Protein 1LLN (pdb70)

GO terms:
  GO:0005515 protein binding (F, IPI)
  GO:0030598 rRNA N-glycosylase activity (F, EXP)

CATH classification: 3.40.420.10 (+1 more: 4.10.470.10)

Secondary structure (DSSP, 8-state):
-EE--STT--HHHHHHHHHHHHHH----EETTEEB---SSS---EEEE--TT---EEEE-TTT--EEEEEEEETTEEEEEB----TTHHHHHTTT--PPP-TTTB-S---HHHHHHHH--GGGS-B--HHHHHH--TT--TT-IIIIIHHHHHHHHHHHIIIIIHHH--------TT-TT-BPPP--HHHHTTHHHH--TTT----SS-EEEPPTT--TTSS---EEEHHHIIIII-SSBPS---S--

Structure (mmCIF, N/CA/C/O backbone):
data_1LLN
#
_entry.id   1LLN
#
_cell.length_a   80.47
_cell.length_b   80.47
_cell.length_c   76.21
_cell.angle_alpha   90.00
_cell.angle_beta   90.00
_cell.angle_gamma   120.00
#
_symmetry.space_group_name_H-M   'P 31 2 1'
#
loop_
_entity.id
_entity.type
_entity.pdbx_description
1 polymer 'Antiviral Protein 3'
2 water water
#
loop_
_atom_site.group_PDB
_atom_site.id
_atom_site.type_symbol
_atom_site.label_atom_id
_atom_site.label_alt_id
_atom_site.label_comp_id
_atom_site.label_asym_id
_atom_site.label_entity_id
_atom_site.label_seq_id
_atom_site.pdbx_PDB_ins_code
_atom_site.Cartn_x
_atom_site.Cartn_y
_atom_site.Cartn_z
_atom_site.occupancy
_atom_site.B_iso_or_equiv
_atom_site.auth_seq_id
_atom_site.auth_comp_id
_atom_site.auth_asym_id
_atom_site.auth_atom_id
_atom_site.pdbx_PDB_model_num
ATOM 1 N N . ASN A 1 1 ? -21.561 28.171 12.426 1.00 19.43 1 ASN A N 1
ATOM 2 C CA . ASN A 1 1 ? -20.786 27.587 13.516 1.00 17.34 1 ASN A CA 1
ATOM 3 C C . ASN A 1 1 ? -19.364 28.140 13.509 1.00 14.72 1 ASN A C 1
ATOM 4 O O . ASN A 1 1 ? -18.805 28.404 12.450 1.00 13.83 1 ASN A O 1
ATOM 9 N N . ILE A 1 2 ? -18.769 28.277 14.687 1.00 13.02 2 ILE A N 1
ATOM 10 C CA . ILE A 1 2 ? -17.454 28.896 14.795 1.00 14.77 2 ILE A CA 1
ATOM 11 C C . ILE A 1 2 ? -16.297 28.030 15.296 1.00 14.18 2 ILE A C 1
ATOM 12 O O . ILE A 1 2 ? -16.488 27.087 16.063 1.00 14.20 2 ILE A O 1
ATOM 21 N N . VAL A 1 3 ? -15.087 28.377 14.866 1.00 12.63 3 VAL A N 1
ATOM 22 C CA . VAL A 1 3 ? -13.900 27.641 15.263 1.00 12.32 3 VAL A CA 1
ATOM 23 C C . VAL A 1 3 ? -12.820 28.522 15.879 1.00 12.09 3 VAL A C 1
ATOM 24 O O . VAL A 1 3 ? -12.579 29.646 15.430 1.00 13.81 3 VAL A O 1
ATOM 28 N N . PHE A 1 4 ? -12.194 28.003 16.929 1.00 10.08 4 PHE A N 1
ATOM 29 C CA . PHE A 1 4 ? -11.120 28.695 17.623 1.00 11.51 4 PHE A CA 1
ATOM 30 C C . PHE A 1 4 ? -9.916 27.763 17.715 1.00 10.42 4 PHE A C 1
ATOM 31 O O . PHE A 1 4 ? -9.988 26.693 18.332 1.00 10.01 4 PHE A O 1
ATOM 39 N N . ASP A 1 5 ? -8.831 28.150 17.050 1.00 8.58 5 ASP A N 1
ATOM 40 C CA . ASP A 1 5 ? -7.593 27.382 17.082 1.00 8.97 5 ASP A CA 1
ATOM 41 C C . ASP A 1 5 ? -6.890 27.791 18.376 1.00 9.48 5 ASP A C 1
ATOM 42 O O . ASP A 1 5 ? -6.277 28.858 18.459 1.00 9.42 5 ASP A O 1
ATOM 47 N N . VAL A 1 6 ? -7.000 26.937 19.387 1.00 9.68 6 VAL A N 1
ATOM 48 C CA . VAL A 1 6 ? -6.405 27.201 20.694 1.00 10.94 6 VAL A CA 1
ATOM 49 C C . VAL A 1 6 ? -4.887 27.145 20.676 1.00 12.48 6 VAL A C 1
ATOM 50 O O . VAL A 1 6 ? -4.224 28.057 21.162 1.00 13.32 6 VAL A O 1
ATOM 54 N N . GLU A 1 7 ? -4.345 26.080 20.098 1.00 12.43 7 GLU A N 1
ATOM 55 C CA . GLU A 1 7 ? -2.906 25.894 20.038 1.00 13.32 7 GLU A CA 1
ATOM 56 C C . GLU A 1 7 ? -2.146 27.085 19.459 1.00 13.22 7 GLU A C 1
ATOM 57 O O . GLU A 1 7 ? -1.141 27.512 20.028 1.00 13.35 7 GLU A O 1
ATOM 63 N N . ASN A 1 8 ? -2.639 27.632 18.351 1.00 10.43 8 ASN A N 1
ATOM 64 C CA . ASN A 1 8 ? -1.985 28.765 17.689 1.00 11.37 8 ASN A CA 1
ATOM 65 C C . ASN A 1 8 ? -2.567 30.135 18.037 1.00 10.36 8 ASN A C 1
ATOM 66 O O . ASN A 1 8 ? -2.203 31.147 17.432 1.00 10.54 8 ASN A O 1
ATOM 71 N N . ALA A 1 9 ? -3.432 30.176 19.041 1.00 10.16 9 ALA A N 1
ATOM 72 C CA . ALA A 1 9 ? -4.089 31.417 19.427 1.00 10.15 9 ALA A CA 1
ATOM 73 C C . ALA A 1 9 ? -3.196 32.526 19.960 1.00 11.75 9 ALA A C 1
ATOM 74 O O . ALA A 1 9 ? -2.120 32.276 20.519 1.00 11.80 9 ALA A O 1
ATOM 76 N N . THR A 1 10 ? -3.674 33.754 19.764 1.00 11.90 10 THR A N 1
ATOM 77 C CA . THR A 1 10 ? -3.030 34.970 20.250 1.00 10.97 10 THR A CA 1
ATOM 78 C C . THR A 1 10 ? -4.160 35.757 20.914 1.00 10.61 10 THR A C 1
ATOM 79 O O . THR A 1 10 ? -5.332 35.408 20.767 1.00 10.08 10 THR A O 1
ATOM 83 N N . PRO A 1 11 ? -3.826 36.809 21.679 1.00 12.73 11 PRO A N 1
ATOM 84 C CA . PRO A 1 11 ? -4.920 37.564 22.307 1.00 12.20 11 PRO A CA 1
ATOM 85 C C . PRO A 1 11 ? -5.846 38.156 21.237 1.00 12.29 11 PRO A C 1
ATOM 86 O O . PRO A 1 11 ? -7.056 38.269 21.427 1.00 11.94 11 PRO A O 1
ATOM 90 N N . GLU A 1 12 ? -5.269 38.477 20.086 1.00 10.77 12 GLU A N 1
ATOM 91 C CA . GLU A 1 12 ? -6.029 39.037 18.984 1.00 12.40 12 GLU A CA 1
ATOM 92 C C . GLU A 1 12 ? -7.001 38.017 18.388 1.00 10.75 12 GLU A C 1
ATOM 93 O O . GLU A 1 12 ? -8.185 38.327 18.204 1.00 11.48 12 GLU A O 1
ATOM 99 N N . THR A 1 13 ? -6.533 36.795 18.121 1.00 8.56 13 THR A N 1
ATOM 100 C CA . THR A 1 13 ? -7.424 35.778 17.548 1.00 10.00 13 THR A CA 1
ATOM 101 C C . THR A 1 13 ? -8.501 35.363 18.559 1.00 9.88 13 THR A C 1
ATOM 102 O O . THR A 1 13 ? -9.613 35.009 18.179 1.00 10.72 13 THR A O 1
ATOM 109 N N . TYR A 1 14 ? -8.172 35.437 19.843 1.00 10.33 14 TYR A N 1
ATOM 110 C CA . TYR A 1 14 ? -9.130 35.106 20.892 1.00 9.58 14 TYR A CA 1
ATOM 111 C C . TYR A 1 14 ? -10.254 36.145 20.888 1.00 9.85 14 TYR A C 1
ATOM 112 O O . TYR A 1 14 ? -11.432 35.789 20.919 1.00 10.41 14 TYR A O 1
ATOM 121 N N . SER A 1 15 ? -9.895 37.429 20.839 1.00 9.45 15 SER A N 1
ATOM 122 C CA . SER A 1 15 ? -10.899 38.494 20.802 1.00 9.50 15 SER A CA 1
ATOM 123 C C . SER A 1 15 ? -11.751 38.384 19.539 1.00 9.81 15 SER A C 1
ATOM 124 O O . SER A 1 15 ? -12.956 38.624 19.574 1.00 8.98 15 SER A O 1
ATOM 127 N N . ASN A 1 16 ? -11.115 38.028 18.426 1.00 8.85 16 ASN A N 1
ATOM 128 C CA . ASN A 1 16 ? -11.820 37.876 17.161 1.00 11.16 16 ASN A CA 1
ATOM 129 C C . ASN A 1 16 ? -12.823 36.721 17.278 1.00 11.72 16 ASN A C 1
ATOM 130 O O . ASN A 1 16 ? -13.950 36.808 16.785 1.00 11.78 16 ASN A O 1
ATOM 135 N N . PHE A 1 17 ? -12.405 35.649 17.947 1.00 10.06 17 PHE A N 1
ATOM 136 C CA . PHE A 1 17 ? -13.258 34.483 18.169 1.00 11.02 17 PHE A CA 1
ATOM 137 C C . PHE A 1 17 ? -14.494 34.868 18.996 1.00 9.62 17 PHE A C 1
ATOM 138 O O . PHE A 1 17 ? -15.617 34.492 18.660 1.00 10.03 17 PHE A O 1
ATOM 146 N N . LEU A 1 18 ? -14.281 35.618 20.072 1.00 8.94 18 LEU A N 1
ATOM 147 C CA . LEU A 1 18 ? -15.386 36.042 20.922 1.00 8.92 18 LEU A CA 1
ATOM 148 C C . LEU A 1 18 ? -16.374 36.932 20.169 1.00 10.31 18 LEU A C 1
ATOM 149 O O . LEU A 1 18 ? -17.587 36.783 20.322 1.00 9.69 18 LEU A O 1
ATOM 154 N N . THR A 1 19 ? -15.860 37.833 19.332 1.00 11.13 19 THR A N 1
ATOM 155 C CA . THR A 1 19 ? -16.717 38.718 18.545 1.00 10.96 19 THR A CA 1
ATOM 156 C C . THR A 1 19 ? -17.615 37.891 17.628 1.00 10.32 19 THR A C 1
ATOM 157 O O . THR A 1 19 ? -18.817 38.134 17.531 1.00 9.54 19 THR A O 1
ATOM 161 N N . SER A 1 20 ? -17.018 36.885 16.991 1.00 10.31 20 SER A N 1
ATOM 162 C CA . SER A 1 20 ? -17.729 35.998 16.083 1.00 11.32 20 SER A CA 1
ATOM 163 C C . SER A 1 20 ? -18.801 35.186 16.811 1.00 10.89 20 SER A C 1
ATOM 164 O O . SER A 1 20 ? -19.906 35.021 16.296 1.00 11.58 20 SER A O 1
ATOM 169 N N . LEU A 1 21 ? -18.477 34.686 18.004 1.00 10.10 21 LEU A N 1
ATOM 170 C CA . LEU A 1 21 ? -19.437 33.906 18.789 1.00 9.37 21 LEU A CA 1
ATOM 171 C C . LEU A 1 21 ? -20.607 34.787 19.218 1.00 9.48 21 LEU A C 1
ATOM 172 O O . LEU A 1 21 ? -21.766 34.379 19.113 1.00 10.86 21 LEU A O 1
ATOM 177 N N . ARG A 1 22 ? -20.304 36.001 19.676 1.00 9.61 22 ARG A N 1
ATOM 178 C CA . ARG A 1 22 ? -21.343 36.943 20.087 1.00 10.14 22 ARG A CA 1
ATOM 179 C C . ARG A 1 22 ? -22.282 37.235 18.904 1.00 11.23 22 ARG A C 1
ATOM 180 O O . ARG A 1 22 ? -23.504 37.260 19.064 1.00 10.88 22 ARG A O 1
ATOM 188 N N . GLU A 1 23 ? -21.708 37.417 17.717 1.00 10.88 23 GLU A N 1
ATOM 189 C CA . GLU A 1 23 ? -22.504 37.678 16.514 1.00 14.29 23 GLU A CA 1
ATOM 190 C C . GLU A 1 23 ? -23.406 36.494 16.142 1.00 13.91 23 GLU A C 1
ATOM 191 O O . GLU A 1 23 ? -24.493 36.674 15.583 1.00 14.79 23 GLU A O 1
ATOM 197 N N . ALA A 1 24 ? -22.959 35.286 16.465 1.00 12.53 24 ALA A N 1
ATOM 198 C CA . ALA A 1 24 ? -23.724 34.085 16.155 1.00 11.65 24 ALA A CA 1
ATOM 199 C C . ALA A 1 24 ? -24.877 33.860 17.125 1.00 10.79 24 ALA A C 1
ATOM 200 O O . ALA A 1 24 ? -25.858 33.204 16.778 1.00 12.06 24 ALA A O 1
ATOM 202 N N . VAL A 1 25 ? -24.773 34.418 18.327 1.00 10.50 25 VAL A N 1
ATOM 203 C CA . VAL A 1 25 ? -25.820 34.229 19.326 1.00 9.61 25 VAL A CA 1
ATOM 204 C C . VAL A 1 25 ? -26.647 35.469 19.670 1.00 10.84 25 VAL A C 1
ATOM 205 O O . VAL A 1 25 ? -27.660 35.367 20.364 1.00 11.69 25 VAL A O 1
ATOM 220 N N . ASP A 1 27 ? -29.172 38.825 19.398 1.00 12.02 27 ASP A N 1
ATOM 221 C CA . ASP A 1 27 ? -30.465 39.128 18.809 1.00 13.00 27 ASP A CA 1
ATOM 222 C C . ASP A 1 27 ? -30.136 40.022 17.623 1.00 13.93 27 ASP A C 1
ATOM 223 O O . ASP A 1 27 ? -29.296 40.922 17.727 1.00 13.88 27 ASP A O 1
ATOM 239 N N . LYS A 1 29 ? -32.046 42.258 16.140 1.00 20.18 29 LYS A N 1
ATOM 240 C CA . LYS A 1 29 ? -32.645 43.591 16.188 1.00 21.57 29 LYS A CA 1
ATOM 241 C C . LYS A 1 29 ? -32.488 44.343 17.500 1.00 20.97 29 LYS A C 1
ATOM 242 O O . LYS A 1 29 ? -32.169 45.530 17.506 1.00 22.17 29 LYS A O 1
ATOM 248 N N . LEU A 1 30 ? -32.797 43.660 18.597 1.00 18.39 30 LEU A N 1
ATOM 249 C CA . LEU A 1 30 ? -32.770 44.240 19.934 1.00 16.48 30 LEU A CA 1
ATOM 250 C C . LEU A 1 30 ? -31.415 44.625 20.512 1.00 17.07 30 LEU A C 1
ATOM 251 O O . LEU A 1 30 ? -30.462 43.851 20.457 1.00 18.39 30 LEU A O 1
ATOM 256 N N . THR A 1 31 ? -31.349 45.836 21.062 1.00 16.96 31 THR A N 1
ATOM 257 C CA . THR A 1 31 ? -30.145 46.354 21.714 1.00 16.31 31 THR A CA 1
ATOM 258 C C . THR A 1 31 ? -30.598 47.050 22.984 1.00 16.03 31 THR A C 1
ATOM 259 O O . THR A 1 31 ? -31.780 47.356 23.148 1.00 17.60 31 THR A O 1
ATOM 263 N N . CYS A 1 32 ? -29.654 47.330 23.872 1.00 15.97 32 CYS A N 1
ATOM 264 C CA . CYS A 1 32 ? -29.971 47.957 25.147 1.00 14.70 32 CYS A CA 1
ATOM 265 C C . CYS A 1 32 ? -28.813 48.859 25.560 1.00 15.58 32 CYS A C 1
ATOM 266 O O . CYS A 1 32 ? -27.702 48.381 25.808 1.00 13.94 32 CYS A O 1
ATOM 269 N N . HIS A 1 33 ? -29.074 50.163 25.618 1.00 14.24 33 HIS A N 1
ATOM 270 C CA . HIS A 1 33 ? -28.045 51.143 25.970 1.00 14.72 33 HIS A CA 1
ATOM 271 C C . HIS A 1 33 ? -26.789 50.952 25.118 1.00 15.55 33 HIS A C 1
ATOM 272 O O . HIS A 1 33 ? -25.661 51.054 25.607 1.00 15.32 33 HIS A O 1
ATOM 279 N N . GLY A 1 34 ? -27.003 50.648 23.841 1.00 16.46 34 GLY A N 1
ATOM 280 C CA . GLY A 1 34 ? -25.895 50.451 22.923 1.00 17.35 34 GLY A CA 1
ATOM 281 C C . GLY A 1 34 ? -25.200 49.103 23.011 1.00 18.00 34 GLY A C 1
ATOM 282 O O . GLY A 1 34 ? -24.232 48.865 22.289 1.00 19.97 34 GLY A O 1
ATOM 283 N N . MET A 1 35 ? -25.680 48.222 23.885 1.00 16.11 35 MET A N 1
ATOM 284 C CA . MET A 1 35 ? -25.085 46.896 24.045 1.00 13.46 35 MET A CA 1
ATOM 285 C C . MET A 1 35 ? -25.924 45.832 23.356 1.00 13.06 35 MET A C 1
ATOM 286 O O . MET A 1 35 ? -27.143 45.982 23.228 1.00 13.23 35 MET A O 1
ATOM 291 N N . ILE A 1 36 ? -25.267 44.776 22.878 1.00 11.92 36 ILE A N 1
ATOM 292 C CA . ILE A 1 36 ? -25.984 43.683 22.228 1.00 11.56 36 ILE A CA 1
ATOM 293 C C . ILE A 1 36 ? -26.452 42.703 23.293 1.00 11.07 36 ILE A C 1
ATOM 294 O O . ILE A 1 36 ? -25.946 42.710 24.418 1.00 9.88 36 ILE A O 1
ATOM 299 N N . MET A 1 37 ? -27.440 41.885 22.944 1.00 9.97 37 MET A N 1
ATOM 300 C CA . MET A 1 37 ? -27.995 40.911 23.873 1.00 10.01 37 MET A CA 1
ATOM 301 C C . MET A 1 37 ? -28.193 39.569 23.183 1.00 10.38 37 MET A C 1
ATOM 302 O O . MET A 1 37 ? -28.190 39.485 21.949 1.00 10.97 37 MET A O 1
ATOM 307 N N . ALA A 1 38 ? -28.359 38.520 23.983 1.00 10.92 38 ALA A N 1
ATOM 308 C CA . ALA A 1 38 ? -28.579 37.182 23.450 1.00 10.63 38 ALA A CA 1
ATOM 309 C C . ALA A 1 38 ? -29.961 37.108 22.807 1.00 10.43 38 ALA A C 1
ATOM 310 O O . ALA A 1 38 ? -30.859 37.892 23.127 1.00 10.04 38 ALA A O 1
ATOM 312 N N . THR A 1 39 ? -30.118 36.179 21.875 1.00 9.79 39 THR A N 1
ATOM 313 C CA . THR A 1 39 ? -31.391 36.004 21.204 1.00 9.52 39 THR A CA 1
ATOM 314 C C . THR A 1 39 ? -32.309 35.186 22.119 1.00 10.49 39 THR A C 1
ATOM 315 O O . THR A 1 39 ? -31.992 34.962 23.291 1.00 10.56 39 THR A O 1
ATOM 319 N N . THR A 1 40 ? -33.455 34.764 21.598 1.00 9.99 40 THR A N 1
ATOM 320 C CA . THR A 1 40 ? -34.405 33.965 22.369 1.00 11.34 40 THR A CA 1
ATOM 321 C C . THR A 1 40 ? -34.030 32.480 22.379 1.00 10.93 40 THR A C 1
ATOM 322 O O . THR A 1 40 ? -33.087 32.055 21.705 1.00 10.43 40 THR A O 1
ATOM 326 N N . LEU A 1 41 ? -34.763 31.700 23.164 1.00 9.63 41 LEU A N 1
ATOM 327 C CA . LEU A 1 41 ? -34.534 30.261 23.221 1.00 12.69 41 LEU A CA 1
ATOM 328 C C . LEU A 1 41 ? -35.380 29.577 22.144 1.00 14.02 41 LEU A C 1
ATOM 329 O O . LEU A 1 41 ? -35.208 28.390 21.872 1.00 16.09 41 LEU A O 1
ATOM 334 N N . THR A 1 42 ? -36.269 30.346 21.516 1.00 13.15 42 THR A N 1
ATOM 335 C CA . THR A 1 42 ? -37.172 29.834 20.481 1.00 13.67 42 THR A CA 1
ATOM 336 C C . THR A 1 42 ? -36.724 30.045 19.024 1.00 14.47 42 THR A C 1
ATOM 337 O O . THR A 1 42 ? -37.248 29.410 18.102 1.00 15.07 42 THR A O 1
ATOM 341 N N . GLU A 1 43 ? -35.749 30.923 18.821 1.00 13.82 43 GLU A N 1
ATOM 342 C CA . GLU A 1 43 ? -35.255 31.209 17.483 1.00 15.04 43 GLU A CA 1
ATOM 343 C C . GLU A 1 43 ? -34.228 30.202 16.972 1.00 16.58 43 GLU A C 1
ATOM 344 O O . GLU A 1 43 ? -33.204 29.960 17.612 1.00 18.03 43 GLU A O 1
ATOM 350 N N . GLN A 1 44 ? -34.489 29.655 15.790 1.00 16.68 44 GLN A N 1
ATOM 351 C CA . GLN A 1 44 ? -33.588 28.695 15.168 1.00 17.92 44 GLN A CA 1
ATOM 352 C C . GLN A 1 44 ? -32.345 29.424 14.638 1.00 15.91 44 GLN A C 1
ATOM 353 O O . GLN A 1 44 ? -32.432 30.569 14.188 1.00 15.30 44 GLN A O 1
ATOM 359 N N . PRO A 1 45 ? -31.168 28.778 14.715 1.00 14.92 45 PRO A N 1
ATOM 360 C CA . PRO A 1 45 ? -30.916 27.436 15.256 1.00 13.59 45 PRO A CA 1
ATOM 361 C C . PRO A 1 45 ? -30.807 27.411 16.780 1.00 11.08 45 PRO A C 1
ATOM 362 O O . PRO A 1 45 ? -30.376 28.380 17.393 1.00 10.82 45 PRO A O 1
ATOM 377 N N . TYR A 1 47 ? -28.754 25.649 18.667 1.00 8.83 47 TYR A N 1
ATOM 378 C CA . TYR A 1 47 ? -27.359 25.670 19.091 1.00 9.03 47 TYR A CA 1
ATOM 379 C C . TYR A 1 47 ? -26.409 26.326 18.112 1.00 8.73 47 TYR A C 1
ATOM 380 O O . TYR A 1 47 ? -26.722 26.519 16.938 1.00 10.07 47 TYR A O 1
ATOM 389 N N . VAL A 1 48 ? -25.240 26.673 18.632 1.00 8.90 48 VAL A N 1
ATOM 390 C CA . VAL A 1 48 ? -24.156 27.197 17.826 1.00 8.36 48 VAL A CA 1
ATOM 391 C C . VAL A 1 48 ? -23.016 26.270 18.232 1.00 7.79 48 VAL A C 1
ATOM 392 O O . VAL A 1 48 ? -22.845 25.979 19.416 1.00 8.61 48 VAL A O 1
ATOM 396 N N . LEU A 1 49 ? -22.343 25.677 17.253 1.00 8.91 49 LEU A N 1
ATOM 397 C CA . LEU A 1 49 ? -21.236 24.783 17.562 1.00 8.89 49 LEU A CA 1
ATOM 398 C C . LEU A 1 49 ? -19.928 25.552 17.634 1.00 9.23 49 LEU A C 1
ATOM 399 O O . LEU A 1 49 ? -19.698 26.479 16.856 1.00 11.55 49 LEU A O 1
ATOM 404 N N . VAL A 1 50 ? -19.114 25.216 18.625 1.00 8.90 50 VAL A N 1
ATOM 405 C CA . VAL A 1 50 ? -17.813 25.846 18.783 1.00 8.53 50 VAL A CA 1
ATOM 406 C C . VAL A 1 50 ? -16.742 24.764 18.727 1.00 8.78 50 VAL A C 1
ATOM 407 O O . VAL A 1 50 ? -16.673 23.904 19.609 1.00 8.86 50 VAL A O 1
ATOM 411 N N . ASP A 1 51 ? -15.947 24.781 17.658 1.00 8.73 51 ASP A N 1
ATOM 412 C CA . ASP A 1 51 ? -14.858 23.818 17.492 1.00 9.31 51 ASP A CA 1
ATOM 413 C C . ASP A 1 51 ? -13.594 24.380 18.119 1.00 9.36 51 ASP A C 1
ATOM 414 O O . ASP A 1 51 ? -13.094 25.414 17.680 1.00 10.94 51 ASP A O 1
ATOM 419 N N . LEU A 1 52 ? -13.106 23.728 19.167 1.00 8.35 52 LEU A N 1
ATOM 420 C CA . LEU A 1 52 ? -11.866 24.140 19.818 1.00 8.07 52 LEU A CA 1
ATOM 421 C C . LEU A 1 52 ? -10.799 23.206 19.262 1.00 9.33 52 LEU A C 1
ATOM 422 O O . LEU A 1 52 ? -10.829 21.993 19.503 1.00 9.46 52 LEU A O 1
ATOM 438 N N . PHE A 1 54 ? -6.683 21.985 18.435 1.00 10.35 54 PHE A N 1
ATOM 439 C CA . PHE A 1 54 ? -5.292 21.942 18.880 1.00 11.08 54 PHE A CA 1
ATOM 440 C C . PHE A 1 54 ? -4.591 20.946 17.965 1.00 11.73 54 PHE A C 1
ATOM 441 O O . PHE A 1 54 ? -5.222 20.402 17.057 1.00 11.48 54 PHE A O 1
ATOM 449 N N . GLY A 1 55 ? -3.297 20.730 18.173 1.00 13.47 55 GLY A N 1
ATOM 450 C CA . GLY A 1 55 ? -2.545 19.826 17.317 1.00 15.35 55 GLY A CA 1
ATOM 451 C C . GLY A 1 55 ? -3.082 18.425 17.073 1.00 15.70 55 GLY A C 1
ATOM 452 O O . GLY A 1 55 ? -3.056 17.944 15.937 1.00 17.40 55 GLY A O 1
ATOM 453 N N . SER A 1 56 ? -3.602 17.787 18.117 1.00 16.29 56 SER A N 1
ATOM 454 C CA . SER A 1 56 ? -4.102 16.417 18.016 1.00 17.84 56 SER A CA 1
ATOM 455 C C . SER A 1 56 ? -5.558 16.205 17.597 1.00 16.21 56 SER A C 1
ATOM 456 O O . SER A 1 56 ? -5.949 15.081 17.273 1.00 15.86 56 SER A O 1
ATOM 459 N N . GLY A 1 57 ? -6.365 17.260 17.613 1.00 13.91 57 GLY A N 1
ATOM 460 C CA . GLY A 1 57 ? -7.750 17.089 17.228 1.00 12.18 57 GLY A CA 1
ATOM 461 C C . GLY A 1 57 ? -8.629 18.279 17.529 1.00 12.71 57 GLY A C 1
ATOM 462 O O . GLY A 1 57 ? -8.142 19.358 17.888 1.00 11.06 57 GLY A O 1
ATOM 463 N N . THR A 1 58 ? -9.935 18.054 17.409 1.00 9.90 58 THR A N 1
ATOM 464 C CA . THR A 1 58 ? -10.941 19.083 17.633 1.00 10.81 58 THR A CA 1
ATOM 465 C C . THR A 1 58 ? -12.011 18.644 18.618 1.00 11.23 58 THR A C 1
ATOM 466 O O . THR A 1 58 ? -12.460 17.491 18.596 1.00 11.49 58 THR A O 1
ATOM 470 N N . PHE A 1 59 ? -12.399 19.575 19.486 1.00 11.13 59 PHE A N 1
ATOM 471 C CA . PHE A 1 59 ? -13.478 19.368 20.452 1.00 11.79 59 PHE A CA 1
ATOM 472 C C . PHE A 1 59 ? -14.640 20.196 19.909 1.00 10.84 59 PHE A C 1
ATOM 473 O O . PHE A 1 59 ? -14.460 21.365 19.582 1.00 12.90 59 PHE A O 1
ATOM 481 N N . THR A 1 60 ? -15.812 19.589 19.770 1.00 9.89 60 THR A N 1
ATOM 482 C CA . THR A 1 60 ? -16.978 20.311 19.273 1.00 8.13 60 THR A CA 1
ATOM 483 C C . THR A 1 60 ? -17.936 20.577 20.439 1.00 8.93 60 THR A C 1
ATOM 484 O O . THR A 1 60 ? -18.507 19.644 21.006 1.00 7.50 60 THR A O 1
ATOM 488 N N . LEU A 1 61 ? -18.091 21.847 20.806 1.00 9.05 61 LEU A N 1
ATOM 489 C CA . LEU A 1 61 ? -18.979 22.223 21.911 1.00 9.37 61 LEU A CA 1
ATOM 490 C C . LEU A 1 61 ? -20.359 22.637 21.429 1.00 9.14 61 LEU A C 1
ATOM 491 O O . LEU A 1 61 ? -20.472 23.370 20.453 1.00 9.34 61 LEU A O 1
ATOM 496 N N . ALA A 1 62 ? -21.402 22.167 22.112 1.00 9.00 62 ALA A N 1
ATOM 497 C CA . ALA A 1 62 ? -22.767 22.543 21.760 1.00 8.26 62 ALA A CA 1
ATOM 498 C C . ALA A 1 62 ? -23.191 23.649 22.717 1.00 7.91 62 ALA A C 1
ATOM 499 O O . ALA A 1 62 ? -23.389 23.413 23.911 1.00 9.56 62 ALA A O 1
ATOM 501 N N . ILE A 1 63 ? -23.281 24.867 22.199 1.00 8.27 63 ILE A N 1
ATOM 502 C CA . ILE A 1 63 ? -23.673 26.008 23.015 1.00 8.63 63 ILE A CA 1
ATOM 503 C C . ILE A 1 63 ? -25.067 26.469 22.625 1.00 8.17 63 ILE A C 1
ATOM 504 O O . ILE A 1 63 ? -25.328 26.789 21.465 1.00 7.81 63 ILE A O 1
ATOM 509 N N . ARG A 1 64 ? -25.976 26.440 23.592 1.00 8.91 64 ARG A N 1
ATOM 510 C CA . ARG A 1 64 ? -27.345 26.871 23.347 1.00 9.97 64 ARG A CA 1
ATOM 511 C C . ARG A 1 64 ? -27.317 28.388 23.170 1.00 9.39 64 ARG A C 1
ATOM 512 O O . ARG A 1 64 ? -26.889 29.114 24.064 1.00 10.06 64 ARG A O 1
ATOM 520 N N . ARG A 1 65 ? -27.757 28.856 22.002 1.00 9.51 65 ARG A N 1
ATOM 521 C CA . ARG A 1 65 ? -27.727 30.284 21.672 1.00 10.93 65 ARG A CA 1
ATOM 522 C C . ARG A 1 65 ? -28.426 31.262 22.614 1.00 11.46 65 ARG A C 1
ATOM 523 O O . ARG A 1 65 ? -27.864 32.300 22.966 1.00 12.60 65 ARG A O 1
ATOM 531 N N . GLY A 1 66 ? -29.641 30.930 23.029 1.00 12.65 66 GLY A N 1
ATOM 532 C CA . GLY A 1 66 ? -30.389 31.816 23.904 1.00 12.87 66 GLY A CA 1
ATOM 533 C C . GLY A 1 66 ? -29.829 32.080 25.288 1.00 11.54 66 GLY A C 1
ATOM 534 O O . GLY A 1 66 ? -29.977 33.183 25.803 1.00 13.10 66 GLY A O 1
ATOM 535 N N . ASN A 1 67 ? -29.202 31.082 25.905 1.00 10.66 67 ASN A N 1
ATOM 536 C CA . ASN A 1 67 ? -28.649 31.259 27.251 1.00 10.86 67 ASN A CA 1
ATOM 537 C C . ASN A 1 67 ? -27.142 30.975 27.361 1.00 10.31 67 ASN A C 1
ATOM 538 O O . ASN A 1 67 ? -26.559 31.076 28.447 1.00 7.85 67 ASN A O 1
ATOM 543 N N . LEU A 1 68 ? -26.526 30.654 26.222 1.00 10.39 68 LEU A N 1
ATOM 544 C CA . LEU A 1 68 ? -25.099 30.330 26.131 1.00 10.22 68 LEU A CA 1
ATOM 545 C C . LEU A 1 68 ? -24.659 29.170 27.024 1.00 10.88 68 LEU A C 1
ATOM 546 O O . LEU A 1 68 ? -23.504 29.089 27.438 1.00 11.02 68 LEU A O 1
ATOM 551 N N . TYR A 1 69 ? -25.590 28.264 27.305 1.00 10.18 69 TYR A N 1
ATOM 552 C CA . TYR A 1 69 ? -25.303 27.085 28.117 1.00 9.80 69 TYR A CA 1
ATOM 553 C C . TYR A 1 69 ? -24.521 26.053 27.310 1.00 10.10 69 TYR A C 1
ATOM 554 O O . TYR A 1 69 ? -24.793 25.846 26.126 1.00 9.29 69 TYR A O 1
ATOM 563 N N . LEU A 1 70 ? -23.554 25.411 27.957 1.00 9.17 70 LEU A N 1
ATOM 564 C CA . LEU A 1 70 ? -22.791 24.352 27.308 1.00 9.64 70 LEU A CA 1
ATOM 565 C C . LEU A 1 70 ? -23.567 23.070 27.610 1.00 9.01 70 LEU A C 1
ATOM 566 O O . LEU A 1 70 ? -23.634 22.632 28.764 1.00 9.68 70 LEU A O 1
ATOM 571 N N . GLU A 1 71 ? -24.180 22.496 26.579 1.00 9.24 71 GLU A N 1
ATOM 572 C CA . GLU A 1 71 ? -24.971 21.283 26.746 1.00 8.84 71 GLU A CA 1
ATOM 573 C C . GLU A 1 71 ? -24.188 19.998 26.523 1.00 8.66 71 GLU A C 1
ATOM 574 O O . GLU A 1 71 ? -24.707 18.901 26.724 1.00 9.02 71 GLU A O 1
ATOM 580 N N . GLY A 1 72 ? -22.939 20.135 26.101 1.00 8.38 72 GLY A N 1
ATOM 581 C CA . GLY A 1 72 ? -22.121 18.963 25.883 1.00 10.06 72 GLY A CA 1
ATOM 582 C C . GLY A 1 72 ? -21.089 19.208 24.809 1.00 9.40 72 GLY A C 1
ATOM 583 O O . GLY A 1 72 ? -21.043 20.287 24.217 1.00 9.36 72 GLY A O 1
ATOM 584 N N . TYR A 1 73 ? -20.268 18.196 24.547 1.00 9.79 73 TYR A N 1
ATOM 585 C CA . TYR A 1 73 ? -19.233 18.308 23.530 1.00 9.30 73 TYR A CA 1
ATOM 586 C C . TYR A 1 73 ? -18.870 16.931 23.021 1.00 10.42 73 TYR A C 1
ATOM 587 O O . TYR A 1 73 ? -19.282 15.921 23.593 1.00 10.17 73 TYR A O 1
ATOM 596 N N . SER A 1 74 ? -18.094 16.898 21.944 1.00 9.18 74 SER A N 1
ATOM 597 C CA . SER A 1 74 ? -17.640 15.639 21.386 1.00 7.73 74 SER A CA 1
ATOM 598 C C . SER A 1 74 ? -16.186 15.721 20.921 1.00 8.99 74 SER A C 1
ATOM 599 O O . SER A 1 74 ? -15.667 16.799 20.617 1.00 8.90 74 SER A O 1
ATOM 602 N N . ASP A 1 75 ? -15.511 14.581 20.963 1.00 10.22 75 ASP A N 1
ATOM 603 C CA . ASP A 1 75 ? -14.141 14.476 20.472 1.00 10.45 75 ASP A CA 1
ATOM 604 C C . ASP A 1 75 ? -14.126 13.206 19.633 1.00 11.49 75 ASP A C 1
ATOM 605 O O . ASP A 1 75 ? -15.182 12.776 19.144 1.00 10.80 75 ASP A O 1
ATOM 610 N N . ILE A 1 76 ? -12.947 12.640 19.408 1.00 11.07 76 ILE A N 1
ATOM 611 C CA . ILE A 1 76 ? -12.858 11.400 18.651 1.00 13.02 76 ILE A CA 1
ATOM 612 C C . ILE A 1 76 ? -12.293 10.328 19.570 1.00 12.44 76 ILE A C 1
ATOM 613 O O . ILE A 1 76 ? -11.255 10.529 20.204 1.00 11.83 76 ILE A O 1
ATOM 618 N N . TYR A 1 77 ? -13.015 9.213 19.674 1.00 12.46 77 TYR A N 1
ATOM 619 C CA . TYR A 1 77 ? -12.604 8.089 20.508 1.00 11.45 77 TYR A CA 1
ATOM 620 C C . TYR A 1 77 ? -12.728 6.812 19.685 1.00 13.68 77 TYR A C 1
ATOM 621 O O . TYR A 1 77 ? -13.798 6.517 19.156 1.00 12.40 77 TYR A O 1
ATOM 630 N N . ASN A 1 78 ? -11.626 6.071 19.572 1.00 16.92 78 ASN A N 1
ATOM 631 C CA . ASN A 1 78 ? -11.587 4.829 18.792 1.00 17.63 78 ASN A CA 1
ATOM 632 C C . ASN A 1 78 ? -12.058 5.044 17.354 1.00 17.02 78 ASN A C 1
ATOM 633 O O . ASN A 1 78 ? -12.807 4.237 16.802 1.00 17.02 78 ASN A O 1
ATOM 638 N N . GLY A 1 79 ? -11.640 6.171 16.778 1.00 16.64 79 GLY A N 1
ATOM 639 C CA . GLY A 1 79 ? -11.986 6.513 15.408 1.00 16.84 79 GLY A CA 1
ATOM 640 C C . GLY A 1 79 ? -13.407 6.974 15.136 1.00 16.73 79 GLY A C 1
ATOM 641 O O . GLY A 1 79 ? -13.801 7.131 13.977 1.00 17.13 79 GLY A O 1
ATOM 642 N N . LYS A 1 80 ? -14.168 7.237 16.190 1.00 15.67 80 LYS A N 1
ATOM 643 C CA . LYS A 1 80 ? -15.551 7.662 16.031 1.00 15.03 80 LYS A CA 1
ATOM 644 C C . LYS A 1 80 ? -15.903 8.864 16.908 1.00 13.94 80 LYS A C 1
ATOM 645 O O . LYS A 1 80 ? -15.248 9.121 17.925 1.00 13.07 80 LYS A O 1
ATOM 651 N N . CYS A 1 81 ? -16.930 9.606 16.491 1.00 12.41 81 CYS A N 1
ATOM 652 C CA . CYS A 1 81 ? -17.394 10.771 17.238 1.00 11.98 81 CYS A CA 1
ATOM 653 C C . CYS A 1 81 ? -17.885 10.281 18.586 1.00 13.60 81 CYS A C 1
ATOM 654 O O . CYS A 1 81 ? -18.705 9.356 18.651 1.00 13.96 81 CYS A O 1
ATOM 657 N N . ARG A 1 82 ? -17.338 10.846 19.659 1.00 11.35 82 ARG A N 1
ATOM 658 C CA . ARG A 1 82 ? -17.762 10.480 21.003 1.00 10.76 82 ARG A CA 1
ATOM 659 C C . ARG A 1 82 ? -18.374 11.682 21.711 1.00 11.34 82 ARG A C 1
ATOM 660 O O . ARG A 1 82 ? -17.698 12.680 21.972 1.00 10.27 82 ARG A O 1
ATOM 668 N N . TYR A 1 83 ? -19.652 11.571 22.042 1.00 9.66 83 TYR A N 1
ATOM 669 C CA . TYR A 1 83 ? -20.343 12.651 22.724 1.00 10.09 83 TYR A CA 1
ATOM 670 C C . TYR A 1 83 ? -20.209 12.535 24.236 1.00 10.09 83 TYR A C 1
ATOM 671 O O . TYR A 1 83 ? -20.214 11.430 24.794 1.00 10.36 83 TYR A O 1
ATOM 680 N N . ARG A 1 84 ? -20.037 13.684 24.883 1.00 7.80 84 ARG A N 1
ATOM 681 C CA . ARG A 1 84 ? -19.903 13.756 26.331 1.00 7.79 84 ARG A CA 1
ATOM 682 C C . ARG A 1 84 ? -21.022 14.682 26.779 1.00 8.75 84 ARG A C 1
ATOM 683 O O . ARG A 1 84 ? -21.050 15.857 26.409 1.00 7.79 84 ARG A O 1
ATOM 691 N N . ILE A 1 85 ? -21.970 14.125 27.528 1.00 8.36 85 ILE A N 1
ATOM 692 C CA . ILE A 1 85 ? -23.133 14.874 27.999 1.00 7.60 85 ILE A CA 1
ATOM 693 C C . ILE A 1 85 ? -23.309 14.803 29.514 1.00 8.59 85 ILE A C 1
ATOM 694 O O . ILE A 1 85 ? -22.958 13.806 30.156 1.00 7.68 85 ILE A O 1
ATOM 699 N N . PHE A 1 86 ? -23.809 15.897 30.082 1.00 7.81 86 PHE A N 1
ATOM 700 C CA . PHE A 1 86 ? -24.027 16.004 31.521 1.00 8.75 86 PHE A CA 1
ATOM 701 C C . PHE A 1 86 ? -25.284 15.248 31.928 1.00 8.37 86 PHE A C 1
ATOM 702 O O . PHE A 1 86 ? -26.148 14.978 31.097 1.00 9.20 86 PHE A O 1
ATOM 721 N N . ASP A 1 88 ? -27.782 16.280 33.255 1.00 10.68 88 ASP A N 1
ATOM 722 C CA . ASP A 1 88 ? -28.970 17.096 33.020 1.00 10.21 88 ASP A CA 1
ATOM 723 C C . ASP A 1 88 ? -28.917 17.834 31.684 1.00 10.98 88 ASP A C 1
ATOM 724 O O . ASP A 1 88 ? -29.575 18.860 31.510 1.00 11.16 88 ASP A O 1
ATOM 729 N N . SER A 1 89 ? -28.121 17.322 30.746 1.00 9.81 89 SER A N 1
ATOM 730 C CA . SER A 1 89 ? -28.027 17.941 29.427 1.00 10.47 89 SER A CA 1
ATOM 731 C C . SER A 1 89 ? -29.328 17.767 28.643 1.00 11.12 89 SER A C 1
ATOM 732 O O . SER A 1 89 ? -30.062 16.792 28.846 1.00 10.96 89 SER A O 1
ATOM 735 N N . GLU A 1 90 ? -29.594 18.711 27.741 1.00 10.25 90 GLU A N 1
ATOM 736 C CA . GLU A 1 90 ? -30.755 18.659 26.854 1.00 10.12 90 GLU A CA 1
ATOM 737 C C . GLU A 1 90 ? -30.649 17.325 26.120 1.00 10.43 90 GLU A C 1
ATOM 738 O O . GLU A 1 90 ? -29.550 16.909 25.765 1.00 12.18 90 GLU A O 1
ATOM 744 N N . SER A 1 91 ? -31.778 16.659 25.892 1.00 11.20 91 SER A N 1
ATOM 745 C CA . SER A 1 91 ? -31.772 15.359 25.222 1.00 12.77 91 SER A CA 1
ATOM 746 C C . SER A 1 91 ? -31.234 15.362 23.790 1.00 12.70 91 SER A C 1
ATOM 747 O O . SER A 1 91 ? -30.865 14.310 23.260 1.00 13.28 91 SER A O 1
ATOM 750 N N . ASP A 1 92 ? -31.194 16.534 23.164 1.00 10.75 92 ASP A N 1
ATOM 751 C CA . ASP A 1 92 ? -30.696 16.634 21.798 1.00 11.55 92 ASP A CA 1
ATOM 752 C C . ASP A 1 92 ? -29.221 17.043 21.696 1.00 11.71 92 ASP A C 1
ATOM 753 O O . ASP A 1 92 ? -28.712 17.253 20.593 1.00 11.99 92 ASP A O 1
ATOM 758 N N . ALA A 1 93 ? -28.546 17.168 22.837 1.00 10.01 93 ALA A N 1
ATOM 759 C CA . ALA A 1 93 ? -27.129 17.541 22.843 1.00 10.36 93 ALA A CA 1
ATOM 760 C C . ALA A 1 93 ? -26.297 16.476 22.116 1.00 10.37 93 ALA A C 1
ATOM 761 O O . ALA A 1 93 ? -25.433 16.797 21.298 1.00 8.34 93 ALA A O 1
ATOM 763 N N . GLN A 1 94 ? -26.619 15.212 22.379 1.00 10.89 94 GLN A N 1
ATOM 764 C CA . GLN A 1 94 ? -25.929 14.078 21.776 1.00 11.45 94 GLN A CA 1
ATOM 765 C C . GLN A 1 94 ? -25.880 14.139 20.247 1.00 11.10 94 GLN A C 1
ATOM 766 O O . GLN A 1 94 ? -24.804 14.048 19.652 1.00 9.91 94 GLN A O 1
ATOM 772 N N . GLU A 1 95 ? -27.041 14.302 19.614 1.00 11.12 95 GLU A N 1
ATOM 773 C CA . GLU A 1 95 ? -27.116 14.347 18.153 1.00 12.69 95 GLU A CA 1
ATOM 774 C C . GLU A 1 95 ? -26.628 15.680 17.587 1.00 11.17 95 GLU A C 1
ATOM 775 O O . GLU A 1 95 ? -26.477 15.820 16.378 1.00 12.00 95 GLU A O 1
ATOM 781 N N . THR A 1 96 ? -26.428 16.667 18.456 1.00 9.97 96 THR A N 1
ATOM 782 C CA . THR A 1 96 ? -25.934 17.964 18.011 1.00 10.52 96 THR A CA 1
ATOM 783 C C . THR A 1 96 ? -24.412 17.910 17.869 1.00 10.09 96 THR A C 1
ATOM 784 O O . THR A 1 96 ? -23.865 18.414 16.893 1.00 10.87 96 THR A O 1
ATOM 788 N N . VAL A 1 97 ? -23.732 17.299 18.840 1.00 11.23 97 VAL A N 1
ATOM 789 C CA . VAL A 1 97 ? -22.268 17.192 18.789 1.00 10.47 97 VAL A CA 1
ATOM 790 C C . VAL A 1 97 ? -21.779 16.030 17.920 1.00 10.27 97 VAL A C 1
ATOM 791 O O . VAL A 1 97 ? -20.637 16.026 17.467 1.00 10.80 97 VAL A O 1
ATOM 795 N N . CYS A 1 98 ? -22.636 15.029 17.735 1.00 8.42 98 CYS A N 1
ATOM 796 C CA . CYS A 1 98 ? -22.335 13.879 16.881 1.00 8.90 98 CYS A CA 1
ATOM 797 C C . CYS A 1 98 ? -23.561 13.723 15.996 1.00 9.80 98 CYS A C 1
ATOM 798 O O . CYS A 1 98 ? -24.478 12.957 16.303 1.00 9.99 98 CYS A O 1
ATOM 801 N N . PRO A 1 99 ? -23.613 14.500 14.905 1.00 9.59 99 PRO A N 1
ATOM 802 C CA . PRO A 1 99 ? -24.736 14.467 13.966 1.00 11.45 99 PRO A CA 1
ATOM 803 C C . PRO A 1 99 ? -25.227 13.067 13.589 1.00 12.61 99 PRO A C 1
ATOM 804 O O . PRO A 1 99 ? -24.439 12.187 13.223 1.00 13.60 99 PRO A O 1
ATOM 808 N N . GLY A 1 100 ? -26.532 12.860 13.760 1.00 14.62 100 GLY A N 1
ATOM 809 C CA . GLY A 1 100 ? -27.160 11.593 13.426 1.00 14.44 100 GLY A CA 1
ATOM 810 C C . GLY A 1 100 ? -26.943 10.455 14.401 1.00 14.20 100 GLY A C 1
ATOM 811 O O . GLY A 1 100 ? -27.389 9.342 14.148 1.00 14.81 100 GLY A O 1
ATOM 812 N N . ASP A 1 101 ? -26.282 10.723 15.522 1.00 12.64 101 ASP A N 1
ATOM 813 C CA . ASP A 1 101 ? -26.015 9.677 16.501 1.00 11.77 101 ASP A CA 1
ATOM 814 C C . ASP A 1 101 ? -27.259 9.333 17.314 1.00 11.26 101 ASP A C 1
ATOM 815 O O . ASP A 1 101 ? -27.797 10.173 18.038 1.00 11.33 101 ASP A O 1
ATOM 820 N N . LYS A 1 102 ? -27.704 8.086 17.176 1.00 12.33 102 LYS A N 1
ATOM 821 C CA . LYS A 1 102 ? -28.886 7.584 17.876 1.00 13.49 102 LYS A CA 1
ATOM 822 C C . LYS A 1 102 ? -28.520 6.430 18.817 1.00 14.43 102 LYS A C 1
ATOM 823 O O . LYS A 1 102 ? -29.380 5.643 19.226 1.00 14.01 102 LYS A O 1
ATOM 829 N N . SER A 1 103 ? -27.240 6.334 19.164 1.00 12.23 103 SER A N 1
ATOM 830 C CA . SER A 1 103 ? -26.776 5.289 20.062 1.00 12.94 103 SER A CA 1
ATOM 831 C C . SER A 1 103 ? -27.305 5.562 21.459 1.00 15.01 103 SER A C 1
ATOM 832 O O . SER A 1 103 ? -27.802 6.650 21.745 1.00 15.57 103 SER A O 1
ATOM 835 N N . LYS A 1 104 ? -27.265 4.548 22.311 1.00 17.29 104 LYS A N 1
ATOM 836 C CA . LYS A 1 104 ? -27.683 4.746 23.689 1.00 20.19 104 LYS A CA 1
ATOM 837 C C . LYS A 1 104 ? -26.404 5.097 24.443 1.00 18.45 104 LYS A C 1
ATOM 838 O O . LYS A 1 104 ? -25.381 4.429 24.281 1.00 16.94 104 LYS A O 1
ATOM 844 N N . PRO A 1 105 ? -26.426 6.202 25.207 1.00 17.86 105 PRO A N 1
ATOM 845 C CA . PRO A 1 105 ? -25.266 6.652 25.980 1.00 15.96 105 PRO A CA 1
ATOM 846 C C . PRO A 1 105 ? -24.711 5.576 26.899 1.00 15.49 105 PRO A C 1
ATOM 847 O O . PRO A 1 105 ? -25.465 4.804 27.487 1.00 16.07 105 PRO A O 1
ATOM 851 N N . GLY A 1 106 ? -23.387 5.536 27.004 1.00 13.60 106 GLY A N 1
ATOM 852 C CA . GLY A 1 106 ? -22.720 4.581 27.864 1.00 12.37 106 GLY A CA 1
ATOM 853 C C . GLY A 1 106 ? -21.719 5.296 28.746 1.00 10.55 106 GLY A C 1
ATOM 854 O O . GLY A 1 106 ? -21.723 6.521 28.825 1.00 11.46 106 GLY A O 1
ATOM 855 N N . THR A 1 107 ? -20.847 4.530 29.394 1.00 11.74 107 THR A N 1
ATOM 856 C CA . THR A 1 107 ? -19.831 5.087 30.286 1.00 11.66 107 THR A CA 1
ATOM 857 C C . THR A 1 107 ? -18.834 5.996 29.577 1.00 11.57 107 THR A C 1
ATOM 858 O O . THR A 1 107 ? -18.180 6.819 30.221 1.00 12.47 107 THR A O 1
ATOM 862 N N . GLN A 1 108 ? -18.687 5.826 28.265 1.00 9.50 108 GLN A N 1
ATOM 863 C CA . GLN A 1 108 ? -17.777 6.688 27.509 1.00 10.57 108 GLN A CA 1
ATOM 864 C C . GLN A 1 108 ? -18.436 8.029 27.176 1.00 10.08 108 GLN A C 1
ATOM 865 O O . GLN A 1 108 ? -17.770 8.957 26.727 1.00 10.66 108 GLN A O 1
ATOM 871 N N . ASN A 1 109 ? -19.737 8.140 27.436 1.00 10.63 109 ASN A N 1
ATOM 872 C CA . ASN A 1 109 ? -20.477 9.359 27.116 1.00 8.99 109 ASN A CA 1
ATOM 873 C C . ASN A 1 109 ? -20.988 10.173 28.295 1.00 9.01 109 ASN A C 1
ATOM 874 O O . ASN A 1 109 ? -21.111 11.395 28.199 1.00 10.34 109 ASN A O 1
ATOM 879 N N . ASN A 1 110 ? -21.340 9.494 29.379 1.00 9.17 110 ASN A N 1
ATOM 880 C CA . ASN A 1 110 ? -21.921 10.170 30.529 1.00 9.09 110 ASN A CA 1
ATOM 881 C C . ASN A 1 110 ? -20.996 10.885 31.495 1.00 8.83 110 ASN A C 1
ATOM 882 O O . ASN A 1 110 ? -20.291 10.248 32.279 1.00 10.81 110 ASN A O 1
ATOM 887 N N . ILE A 1 111 ? -21.008 12.215 31.437 1.00 8.58 111 ILE A N 1
ATOM 888 C CA . ILE A 1 111 ? -20.220 13.025 32.358 1.00 9.57 111 ILE A CA 1
ATOM 889 C C . ILE A 1 111 ? -20.978 12.825 33.678 1.00 10.84 111 ILE A C 1
ATOM 890 O O . ILE A 1 111 ? -22.195 13.014 33.732 1.00 11.09 111 ILE A O 1
ATOM 895 N N . PRO A 1 112 ? -20.272 12.421 34.746 1.00 11.56 112 PRO A N 1
ATOM 896 C CA . PRO A 1 112 ? -20.866 12.169 36.067 1.00 13.07 112 PRO A CA 1
ATOM 897 C C . PRO A 1 112 ? -21.282 13.344 36.945 1.00 13.47 112 PRO A C 1
ATOM 898 O O . PRO A 1 112 ? -21.097 13.305 38.159 1.00 18.13 112 PRO A O 1
ATOM 902 N N . TYR A 1 113 ? -21.832 14.389 36.341 1.00 12.00 113 TYR A N 1
ATOM 903 C CA . TYR A 1 113 ? -22.302 15.554 37.090 1.00 10.43 113 TYR A CA 1
ATOM 904 C C . TYR A 1 113 ? -23.160 16.467 36.233 1.00 8.11 113 TYR A C 1
ATOM 905 O O . TYR A 1 113 ? -23.268 16.263 35.022 1.00 7.71 113 TYR A O 1
ATOM 914 N N . GLU A 1 114 ? -23.811 17.429 36.892 1.00 9.99 114 GLU A N 1
ATOM 915 C CA . GLU A 1 114 ? -24.687 18.413 36.252 1.00 11.35 114 GLU A CA 1
ATOM 916 C C . GLU A 1 114 ? -23.838 19.434 35.506 1.00 10.37 114 GLU A C 1
ATOM 917 O O . GLU A 1 114 ? -22.671 19.651 35.849 1.00 9.84 114 GLU A O 1
ATOM 934 N N . SER A 1 116 ? -23.741 22.547 35.715 1.00 12.02 116 SER A N 1
ATOM 935 C CA . SER A 1 116 ? -23.465 23.757 36.491 1.00 11.05 116 SER A CA 1
ATOM 936 C C . SER A 1 116 ? -22.019 23.809 36.977 1.00 10.68 116 SER A C 1
ATOM 937 O O . SER A 1 116 ? -21.274 22.830 36.866 1.00 11.14 116 SER A O 1
ATOM 940 N N . TYR A 1 117 ? -21.638 24.952 37.542 1.00 10.72 117 TYR A N 1
ATOM 941 C CA . TYR A 1 117 ? -20.299 25.114 38.101 1.00 10.52 117 TYR A CA 1
ATOM 942 C C . TYR A 1 117 ? -20.131 24.186 39.296 1.00 9.91 117 TYR A C 1
ATOM 943 O O . TYR A 1 117 ? -19.075 23.590 39.466 1.00 10.93 117 TYR A O 1
ATOM 952 N N . LYS A 1 118 ? -21.179 24.042 40.105 1.00 11.16 118 LYS A N 1
ATOM 953 C CA . LYS A 1 118 ? -21.123 23.144 41.263 1.00 12.28 118 LYS A CA 1
ATOM 954 C C . LYS A 1 118 ? -20.858 21.712 40.791 1.00 11.72 118 LYS A C 1
ATOM 955 O O . LYS A 1 118 ? -20.064 20.986 41.395 1.00 12.48 118 LYS A O 1
ATOM 961 N N . GLY A 1 119 ? -21.497 21.335 39.683 1.00 10.51 119 GLY A N 1
ATOM 962 C CA . GLY A 1 119 ? -21.310 20.008 39.131 1.00 8.44 119 GLY A CA 1
ATOM 963 C C . GLY A 1 119 ? -19.878 19.817 38.683 1.00 8.34 119 GLY A C 1
ATOM 964 O O . GLY A 1 119 ? -19.206 18.888 39.115 1.00 9.10 119 GLY A O 1
ATOM 965 N N . MET A 1 120 ? -19.393 20.722 37.841 1.00 7.65 120 MET A N 1
ATOM 966 C CA . MET A 1 120 ? -18.024 20.642 37.338 1.00 8.58 120 MET A CA 1
ATOM 967 C C . MET A 1 120 ? -16.972 20.696 38.450 1.00 7.80 120 MET A C 1
ATOM 968 O O . MET A 1 120 ? -15.984 19.959 38.416 1.00 8.92 120 MET A O 1
ATOM 973 N N . GLU A 1 121 ? -17.193 21.558 39.439 1.00 8.15 121 GLU A N 1
ATOM 974 C CA . GLU A 1 121 ? -16.253 21.702 40.548 1.00 8.74 121 GLU A CA 1
ATOM 975 C C . GLU A 1 121 ? -16.211 20.479 41.449 1.00 9.21 121 GLU A C 1
ATOM 976 O O . GLU A 1 121 ? -15.242 20.280 42.176 1.00 9.19 121 GLU A O 1
ATOM 982 N N . SER A 1 122 ? -17.251 19.652 41.391 1.00 9.73 122 SER A N 1
ATOM 983 C CA . SER A 1 122 ? -17.289 18.452 42.219 1.00 12.40 122 SER A CA 1
ATOM 984 C C . SER A 1 122 ? -16.143 17.529 41.820 1.00 13.65 122 SER A C 1
ATOM 985 O O . SER A 1 122 ? -15.626 16.785 42.651 1.00 15.70 122 SER A O 1
ATOM 988 N N . LYS A 1 123 ? -15.729 17.608 40.555 1.00 12.65 123 LYS A N 1
ATOM 989 C CA . LYS A 1 123 ? -14.622 16.794 40.065 1.00 14.88 123 LYS A CA 1
ATOM 990 C C . LYS A 1 123 ? -13.391 17.619 39.711 1.00 13.01 123 LYS A C 1
ATOM 991 O O . LYS A 1 123 ? -12.284 17.102 39.740 1.00 13.71 123 LYS A O 1
ATOM 997 N N . GLY A 1 124 ? -13.574 18.893 39.376 1.00 11.19 124 GLY A N 1
ATOM 998 C CA . GLY A 1 124 ? -12.436 19.718 39.009 1.00 10.59 124 GLY A CA 1
ATOM 999 C C . GLY A 1 124 ? -11.890 20.615 40.102 1.00 12.04 124 GLY A C 1
ATOM 1000 O O . GLY A 1 124 ? -10.805 21.190 39.947 1.00 12.66 124 GLY A O 1
ATOM 1001 N N . GLY A 1 125 ? -12.613 20.705 41.219 1.00 11.33 125 GLY A N 1
ATOM 1002 C CA . GLY A 1 125 ? -12.203 21.571 42.316 1.00 10.59 125 GLY A CA 1
ATOM 1003 C C . GLY A 1 125 ? -12.696 22.995 4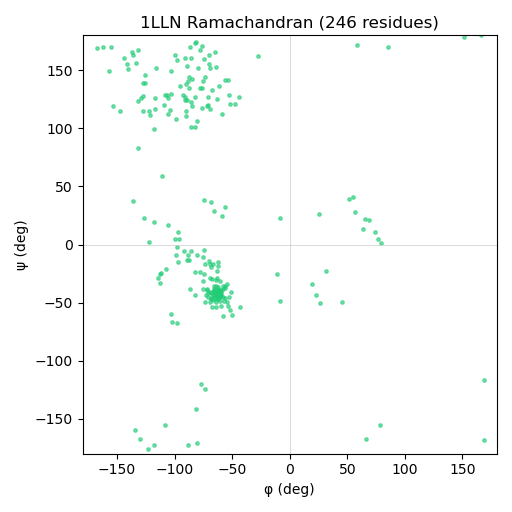2.084 1.00 9.21 125 GLY A C 1
ATOM 1004 O O . GLY A 1 125 ? -13.196 23.307 41.001 1.00 10.07 125 GLY A O 1
ATOM 1005 N N . ALA A 1 126 ? -12.574 23.850 43.098 1.00 9.69 126 ALA A N 1
ATOM 1006 C CA . ALA A 1 126 ? -12.993 25.252 43.006 1.00 11.14 126 ALA A CA 1
ATOM 1007 C C . ALA A 1 126 ? -12.345 25.898 41.786 1.00 9.51 126 ALA A C 1
ATOM 1008 O O . ALA A 1 126 ? -11.127 25.831 41.619 1.00 10.35 126 ALA A O 1
ATOM 1010 N N . ARG A 1 127 ? -13.151 26.548 40.953 1.00 8.99 127 ARG A N 1
ATOM 1011 C CA . ARG A 1 127 ? -12.613 27.176 39.748 1.00 8.31 127 ARG A CA 1
ATOM 1012 C C . ARG A 1 127 ? -11.738 28.386 40.027 1.00 10.04 127 ARG A C 1
ATOM 1013 O O . ARG A 1 127 ? -10.973 28.816 39.161 1.00 10.20 127 ARG A O 1
ATOM 1021 N N . THR A 1 128 ? -11.835 28.925 41.240 1.00 9.77 128 THR A N 1
ATOM 1022 C CA . THR A 1 128 ? -11.013 30.074 41.619 1.00 10.80 128 THR A CA 1
ATOM 1023 C C . THR A 1 128 ? -9.538 29.656 41.672 1.00 12.17 128 THR A C 1
ATOM 1024 O O . THR A 1 128 ? -8.642 30.503 41.677 1.00 11.44 128 THR A O 1
ATOM 1028 N N . LYS A 1 129 ? -9.303 28.345 41.716 1.00 12.45 129 LYS A N 1
ATOM 1029 C CA . LYS A 1 129 ? -7.951 27.797 41.770 1.00 14.16 129 LYS A CA 1
ATOM 1030 C C . LYS A 1 129 ? -7.431 27.359 40.400 1.00 13.86 129 LYS A C 1
ATOM 1031 O O . LYS A 1 129 ? -6.281 26.924 40.280 1.00 15.28 129 LYS A O 1
ATOM 1037 N N . LEU A 1 130 ? -8.269 27.495 39.372 1.00 9.99 130 LEU A N 1
ATOM 1038 C CA . LEU A 1 130 ? -7.898 27.121 38.010 1.00 12.10 130 LEU A CA 1
ATOM 1039 C C . LEU A 1 130 ? -7.689 28.352 37.138 1.00 12.66 130 LEU A C 1
ATOM 1040 O O . LEU A 1 130 ? -8.557 29.224 37.068 1.00 12.02 130 LEU A O 1
ATOM 1045 N N . GLY A 1 131 ? -6.547 28.403 36.457 1.00 11.86 131 GLY A N 1
ATOM 1046 C CA . GLY A 1 131 ? -6.239 29.536 35.605 1.00 9.88 131 GLY A CA 1
ATOM 1047 C C . GLY A 1 131 ? -6.831 29.430 34.215 1.00 10.82 131 GLY A C 1
ATOM 1048 O O . GLY A 1 131 ? -6.913 28.337 33.644 1.00 10.99 131 GLY A O 1
ATOM 1049 N N . LEU A 1 132 ? -7.276 30.569 33.691 1.00 7.88 132 LEU A N 1
ATOM 1050 C CA . LEU A 1 132 ? -7.856 30.647 32.353 1.00 8.68 132 LEU A CA 1
ATOM 1051 C C . LEU A 1 132 ? -6.810 31.239 31.412 1.00 7.71 132 LEU A C 1
ATOM 1052 O O . LEU A 1 132 ? -6.220 32.282 31.703 1.00 9.35 132 LEU A O 1
ATOM 1057 N N . GLY A 1 133 ? -6.585 30.573 30.288 1.00 7.36 133 GLY A N 1
ATOM 1058 C CA . GLY A 1 133 ? -5.608 31.052 29.332 1.00 8.16 133 GLY A CA 1
ATOM 1059 C C . GLY A 1 133 ? -5.322 30.006 28.275 1.00 9.17 133 GLY A C 1
ATOM 1060 O O . GLY A 1 133 ? -5.812 28.880 28.355 1.00 9.99 133 GLY A O 1
ATOM 1072 N N . ILE A 1 135 ? -2.480 28.417 27.631 1.00 9.80 135 ILE A N 1
ATOM 1073 C CA . ILE A 1 135 ? -1.685 27.319 28.175 1.00 10.58 135 ILE A CA 1
ATOM 1074 C C . ILE A 1 135 ? -2.499 26.287 28.950 1.00 10.25 135 ILE A C 1
ATOM 1075 O O . ILE A 1 135 ? -2.382 25.083 28.693 1.00 10.36 135 ILE A O 1
ATOM 1080 N N . THR A 1 136 ? -3.327 26.755 29.886 1.00 8.99 136 THR A N 1
ATOM 1081 C CA . THR A 1 136 ? -4.140 25.849 30.694 1.00 8.65 136 THR A CA 1
ATOM 1082 C C . THR A 1 136 ? -5.191 25.108 29.871 1.00 9.26 136 THR A C 1
ATOM 1083 O O . THR A 1 136 ? -5.422 23.916 30.078 1.00 9.70 136 THR A O 1
ATOM 1087 N N . LEU A 1 137 ? -5.824 25.814 28.936 1.00 9.08 137 LEU A N 1
ATOM 1088 C CA . LEU A 1 137 ? -6.839 25.198 28.084 1.00 9.36 137 LEU A CA 1
ATOM 1089 C C . LEU A 1 137 ? -6.229 24.116 27.202 1.00 9.70 137 LEU A C 1
ATOM 1090 O O . LEU A 1 137 ? -6.739 22.993 27.144 1.00 10.07 137 LEU A O 1
ATOM 1095 N N . LYS A 1 138 ? -5.131 24.456 26.535 1.00 7.95 138 LYS A N 1
ATOM 1096 C CA . LYS A 1 138 ? -4.451 23.525 25.641 1.00 9.88 138 LYS A CA 1
ATOM 1097 C C . LYS A 1 138 ? -3.972 22.292 26.412 1.00 9.28 138 LYS A C 1
ATOM 1098 O O . LYS A 1 138 ? -4.078 21.157 25.925 1.00 9.06 138 LYS A O 1
ATOM 1104 N N . SER A 1 139 ? -3.474 22.517 27.627 1.00 9.75 139 SER A N 1
ATOM 1105 C CA . SER A 1 139 ? -2.997 21.428 28.474 1.00 10.83 139 SER A CA 1
ATOM 1106 C C . SER A 1 139 ? -4.108 20.420 28.790 1.00 1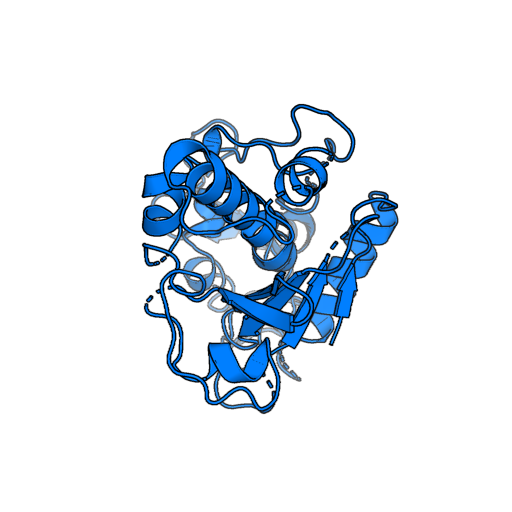0.47 139 SER A C 1
ATOM 1107 O O . SER A 1 139 ? -3.918 19.215 28.629 1.00 11.82 139 SER A O 1
ATOM 1110 N N . ARG A 1 140 ? -5.269 20.915 29.219 1.00 11.80 140 ARG A N 1
ATOM 1111 C CA . ARG A 1 140 ? -6.393 20.035 29.549 1.00 11.98 140 ARG A CA 1
ATOM 1112 C C . ARG A 1 140 ? -6.918 19.308 28.317 1.00 10.94 140 ARG A C 1
ATOM 1113 O O . ARG A 1 140 ? -7.329 18.147 28.406 1.00 11.19 140 ARG A O 1
ATOM 1121 N N . MET A 1 141 ? -6.905 19.993 27.173 1.00 8.61 141 MET A N 1
ATOM 1122 C CA . MET A 1 141 ? -7.361 19.396 25.916 1.00 9.89 141 MET A CA 1
ATOM 1123 C C . MET A 1 141 ? -6.514 18.171 25.552 1.00 10.64 141 MET A C 1
ATOM 1124 O O . MET A 1 141 ? -7.043 17.124 25.178 1.00 11.09 141 MET A O 1
ATOM 1129 N N . GLY A 1 142 ? -5.196 18.306 25.672 1.00 12.30 142 GLY A N 1
ATOM 1130 C CA . GLY A 1 142 ? -4.311 17.196 25.358 1.00 12.89 142 GLY A CA 1
ATOM 1131 C C . GLY A 1 142 ? -4.433 16.041 26.338 1.00 13.77 142 GLY A C 1
ATOM 1132 O O . GLY A 1 142 ? -4.250 14.883 25.965 1.00 15.49 142 GLY A O 1
ATOM 1144 N N . ILE A 1 144 ? -7.149 14.924 27.809 1.00 11.89 144 ILE A N 1
ATOM 1145 C CA . ILE A 1 144 ? -8.364 14.121 27.669 1.00 1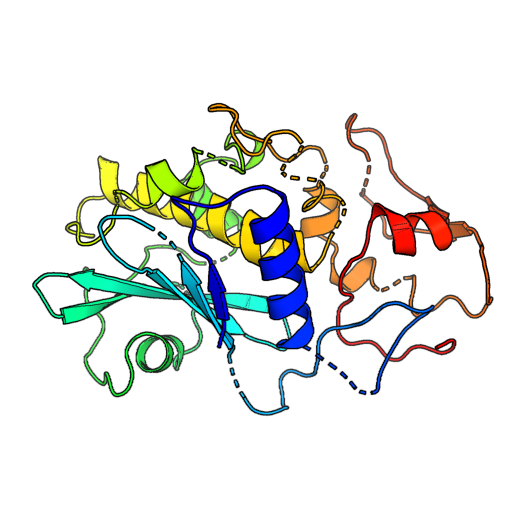2.35 144 ILE A CA 1
ATOM 1146 C C . ILE A 1 144 ? -8.746 13.680 26.263 1.00 11.16 144 ILE A C 1
ATOM 1147 O O . ILE A 1 144 ? -9.429 12.670 26.102 1.00 10.22 144 ILE A O 1
ATOM 1152 N N . TYR A 1 145 ? -8.315 14.425 25.251 1.00 10.06 145 TYR A N 1
ATOM 1153 C CA . TYR A 1 145 ? -8.688 14.100 23.880 1.00 10.04 145 TYR A CA 1
ATOM 1154 C C . TYR A 1 145 ? -8.508 12.629 23.497 1.00 10.12 145 TYR A C 1
ATOM 1155 O O . TYR A 1 145 ? -7.412 12.085 23.604 1.00 10.93 145 TYR A O 1
ATOM 1164 N N . GLY A 1 146 ? -9.608 11.994 23.092 1.00 10.80 146 GLY A N 1
ATOM 1165 C CA . GLY A 1 146 ? -9.581 10.601 22.675 1.00 11.31 146 GLY A CA 1
ATOM 1166 C C . GLY A 1 146 ? -9.198 9.582 23.734 1.00 13.19 146 GLY A C 1
ATOM 1167 O O . GLY A 1 146 ? -8.934 8.422 23.415 1.00 12.83 146 GLY A O 1
ATOM 1168 N N . LYS A 1 147 ? -9.181 10.006 24.993 1.00 12.92 147 LYS A N 1
ATOM 1169 C CA . LYS A 1 147 ? -8.824 9.132 26.106 1.00 13.87 147 LYS A CA 1
ATOM 1170 C C . LYS A 1 147 ? -10.025 8.397 26.701 1.00 13.60 147 LYS A C 1
ATOM 1171 O O . LYS A 1 147 ? -11.151 8.873 26.636 1.00 13.62 147 LYS A O 1
ATOM 1177 N N . ASP A 1 148 ? -9.757 7.236 27.293 1.00 12.56 148 ASP A N 1
ATOM 1178 C CA . ASP A 1 148 ? -10.766 6.403 27.945 1.00 13.75 148 ASP A CA 1
ATOM 1179 C C . ASP A 1 148 ? -11.424 7.209 29.062 1.00 12.05 148 ASP A C 1
ATOM 1180 O O . ASP A 1 148 ? -10.795 7.518 30.070 1.00 11.23 148 ASP A O 1
ATOM 1185 N N . ALA A 1 149 ? -12.701 7.525 28.878 1.00 13.28 149 ALA A N 1
ATOM 1186 C CA . ALA A 1 149 ? -13.460 8.318 29.838 1.00 13.86 149 ALA A CA 1
ATOM 1187 C C . ALA A 1 149 ? -13.784 7.619 31.158 1.00 16.33 149 ALA A C 1
ATOM 1188 O O . ALA A 1 149 ? -14.177 8.274 32.127 1.00 16.59 149 ALA A O 1
ATOM 1190 N N . THR A 1 150 ? -13.612 6.300 31.203 1.00 17.45 150 THR A N 1
ATOM 1191 C CA . THR A 1 150 ? -13.917 5.541 32.411 1.00 20.18 150 THR A CA 1
ATOM 1192 C C . THR A 1 150 ? -12.895 5.715 33.533 1.00 22.95 150 THR A C 1
ATOM 1193 O O . THR A 1 150 ? -13.089 5.199 34.634 1.00 24.79 150 THR A O 1
ATOM 1197 N N . ASP A 1 151 ? -11.811 6.439 33.257 1.00 24.71 151 ASP A N 1
ATOM 1198 C CA . ASP A 1 151 ? -10.779 6.692 34.262 1.00 26.14 151 ASP A CA 1
ATOM 1199 C C . ASP A 1 151 ? -11.175 7.915 35.100 1.00 25.99 151 ASP A C 1
ATOM 1200 O O . ASP A 1 151 ? -11.034 9.053 34.666 1.00 25.99 151 ASP A O 1
ATOM 1205 N N . GLN A 1 152 ? -11.692 7.657 36.297 1.00 26.34 152 GLN A N 1
ATOM 1206 C CA . GLN A 1 152 ? -12.143 8.698 37.219 1.00 27.71 152 GLN A CA 1
ATOM 1207 C C . GLN A 1 152 ? -10.979 9.490 37.813 1.00 29.39 152 GLN A C 1
ATOM 1208 O O . GLN A 1 152 ? -11.019 10.719 37.921 1.00 28.46 152 GLN A O 1
ATOM 1214 N N . LYS A 1 153 ? -9.937 8.752 38.167 1.00 30.07 153 LYS A N 1
ATOM 1215 C CA . LYS A 1 153 ? -8.727 9.274 38.783 1.00 30.77 153 LYS A CA 1
ATOM 1216 C C . LYS A 1 153 ? -8.091 10.442 38.030 1.00 28.94 153 LYS A C 1
ATOM 1217 O O . LYS A 1 153 ? -7.898 11.527 38.589 1.00 30.07 153 LYS A O 1
ATOM 1223 N N . GLN A 1 154 ? -7.783 10.224 36.759 1.00 25.28 154 GLN A N 1
ATOM 1224 C CA . GLN A 1 154 ? -7.147 11.256 35.956 1.00 22.43 154 GLN A CA 1
ATOM 1225 C C . GLN A 1 154 ? -8.118 11.938 34.991 1.00 20.19 154 GLN A C 1
ATOM 1226 O O . GLN A 1 154 ? -8.351 13.145 35.084 1.00 18.16 154 GLN A O 1
ATOM 1232 N N . TYR A 1 155 ? -8.709 11.154 34.094 1.00 16.64 155 TYR A N 1
ATOM 1233 C CA . TYR A 1 155 ? -9.619 11.685 33.086 1.00 14.89 155 TYR A CA 1
ATOM 1234 C C . TYR A 1 155 ? -10.731 12.607 33.579 1.00 14.76 155 TYR A C 1
ATOM 1235 O O . TYR A 1 155 ? -10.809 13.760 33.160 1.00 13.64 155 TYR A O 1
ATOM 1244 N N . GLN A 1 156 ? -11.602 12.093 34.444 1.00 15.35 156 GLN A N 1
ATOM 1245 C CA . GLN A 1 156 ? -12.731 12.873 34.955 1.00 14.30 156 GLN A CA 1
ATOM 1246 C C . GLN A 1 156 ? -12.330 14.182 35.623 1.00 13.12 156 GLN A C 1
ATOM 1247 O O . GLN A 1 156 ? -13.008 15.198 35.469 1.00 12.07 156 GLN A O 1
ATOM 1253 N N . LYS A 1 157 ? -11.194 14.154 36.315 1.00 12.64 157 LYS A N 1
ATOM 1254 C CA . LYS A 1 157 ? -10.630 15.323 36.976 1.00 12.23 157 LYS A CA 1
ATOM 1255 C C . LYS A 1 157 ? -10.193 16.303 35.882 1.00 11.33 157 LYS A C 1
ATOM 1256 O O . LYS A 1 157 ? -10.598 17.465 35.871 1.00 10.15 157 LYS A O 1
ATOM 1262 N N . ASN A 1 158 ? -9.381 15.806 34.948 1.00 10.03 158 ASN A N 1
ATOM 1263 C CA . ASN A 1 158 ? -8.874 16.609 33.841 1.00 10.14 158 ASN A CA 1
ATOM 1264 C C . ASN A 1 158 ? -9.997 17.169 32.978 1.00 9.10 158 ASN A C 1
ATOM 1265 O O . ASN A 1 158 ? -9.911 18.308 32.517 1.00 10.93 158 ASN A O 1
ATOM 1270 N N . GLU A 1 159 ? -11.039 16.366 32.743 1.00 8.57 159 GLU A N 1
ATOM 1271 C CA . GLU A 1 159 ? -12.170 16.814 31.920 1.00 7.47 159 GLU A CA 1
ATOM 1272 C C . GLU A 1 159 ? -12.942 17.933 32.609 1.00 8.33 159 GLU A C 1
ATOM 1273 O O . GLU A 1 159 ? -13.377 18.891 31.961 1.00 8.96 159 GLU A O 1
ATOM 1279 N N . ALA A 1 160 ? -13.136 17.797 33.919 1.00 8.77 160 ALA A N 1
ATOM 1280 C CA . ALA A 1 160 ? -13.847 18.816 34.684 1.00 7.27 160 ALA A CA 1
ATOM 1281 C C . ALA A 1 160 ? -13.056 20.121 34.600 1.00 8.73 160 ALA A C 1
ATOM 1282 O O . ALA A 1 160 ? -13.635 21.202 34.456 1.00 7.48 160 ALA A O 1
ATOM 1284 N N . GLU A 1 161 ? -11.729 20.008 34.658 1.00 8.29 161 GLU A N 1
ATOM 1285 C CA . GLU A 1 161 ? -10.866 21.180 34.563 1.00 7.65 161 GLU A CA 1
ATOM 1286 C C . GLU A 1 161 ? -10.992 21.773 33.165 1.00 6.95 161 GLU A C 1
ATOM 1287 O O . GLU A 1 161 ? -11.117 22.990 33.017 1.00 9.03 161 GLU A O 1
ATOM 1293 N N . PHE A 1 162 ? -10.992 20.909 32.150 1.00 6.02 162 PHE A N 1
ATOM 1294 C CA . PHE A 1 162 ? -11.156 21.340 30.761 1.00 6.94 162 PHE A CA 1
ATOM 1295 C C . PHE A 1 162 ? -12.466 22.112 30.611 1.00 6.71 162 PHE A C 1
ATOM 1296 O O . PHE A 1 162 ? -12.497 23.191 30.021 1.00 6.57 162 PHE A O 1
ATOM 1304 N N . LEU A 1 163 ? -13.548 21.544 31.143 1.00 7.52 163 LEU A N 1
ATOM 1305 C CA . LEU A 1 163 ? -14.864 22.174 31.052 1.00 5.95 163 LEU A CA 1
ATOM 1306 C C . LEU A 1 163 ? -14.924 23.505 31.788 1.00 6.07 163 LEU A C 1
ATOM 1307 O O . LEU A 1 163 ? -15.477 24.478 31.266 1.00 5.95 163 LEU A O 1
ATOM 1312 N N . LEU A 1 164 ? -14.346 23.551 32.989 1.00 6.42 164 LEU A N 1
ATOM 1313 C CA . LEU A 1 164 ? -14.328 24.782 33.783 1.00 7.52 164 LEU A CA 1
ATOM 1314 C C . LEU A 1 164 ? -13.612 25.911 33.043 1.00 8.41 164 LEU A C 1
ATOM 1315 O O . LEU A 1 164 ? -14.110 27.038 32.981 1.00 7.65 164 LEU A O 1
ATOM 1320 N N . ILE A 1 165 ? -12.463 25.588 32.451 1.00 7.21 165 ILE A N 1
ATOM 1321 C CA . ILE A 1 165 ? -11.681 26.570 31.707 1.00 7.00 165 ILE A CA 1
ATOM 1322 C C . ILE A 1 165 ? -12.365 26.954 30.396 1.00 7.08 165 ILE A C 1
ATOM 1323 O O . ILE A 1 165 ? -12.493 28.136 30.084 1.00 8.22 165 ILE A O 1
ATOM 1328 N N . ALA A 1 166 ? -12.852 25.958 29.661 1.00 7.19 166 ALA A N 1
ATOM 1329 C CA . ALA A 1 166 ? -13.510 26.210 28.386 1.00 7.63 166 ALA A CA 1
ATOM 1330 C C . ALA A 1 166 ? -14.787 27.022 28.517 1.00 7.28 166 ALA A C 1
ATOM 1331 O O . ALA A 1 166 ? -14.989 27.978 27.770 1.00 7.48 166 ALA A O 1
ATOM 1333 N N . VAL A 1 167 ? -15.650 26.656 29.459 1.00 7.40 167 VAL A N 1
ATOM 1334 C CA . VAL A 1 167 ? -16.902 27.390 29.606 1.00 8.91 167 VAL A CA 1
ATOM 1335 C C . VAL A 1 167 ? -16.669 28.858 29.979 1.00 7.44 167 VAL A C 1
ATOM 1336 O O . VAL A 1 167 ? -17.358 29.746 29.480 1.00 7.77 167 VAL A O 1
ATOM 1340 N N . GLN A 1 168 ? -15.653 29.121 30.797 1.00 6.68 168 GLN A N 1
ATOM 1341 C CA . GLN A 1 168 ? -15.360 30.491 31.188 1.00 5.64 168 GLN A CA 1
ATOM 1342 C C . GLN A 1 168 ? -14.674 31.277 30.064 1.00 7.09 168 GLN A C 1
ATOM 1343 O O . GLN A 1 168 ? -14.968 32.454 29.850 1.00 7.17 168 GLN A O 1
ATOM 1349 N N . MET A 1 169 ? -13.787 30.614 29.327 1.00 6.04 169 MET A N 1
ATOM 1350 C CA . MET A 1 169 ? -13.095 31.263 28.224 1.00 6.85 169 MET A CA 1
ATOM 1351 C C . MET A 1 169 ? -13.993 31.450 27.007 1.00 6.84 169 MET A C 1
ATOM 1352 O O . MET A 1 169 ? -13.758 32.337 26.189 1.00 8.79 169 MET A O 1
ATOM 1357 N N . VAL A 1 170 ? -15.012 30.607 26.879 1.00 6.54 170 VAL A N 1
ATOM 1358 C CA . VAL A 1 170 ? -15.919 30.684 25.738 1.00 7.76 170 VAL A CA 1
ATOM 1359 C C . VAL A 1 170 ? -17.206 31.448 26.050 1.00 8.88 170 VAL A C 1
ATOM 1360 O O . VAL A 1 170 ? -17.411 32.548 25.540 1.00 8.42 170 VAL A O 1
ATOM 1364 N N . THR A 1 171 ? -18.046 30.891 26.919 1.00 10.14 171 THR A N 1
ATOM 1365 C CA . THR A 1 171 ? -19.309 31.534 27.266 1.00 12.29 171 THR A CA 1
ATOM 1366 C C . THR A 1 171 ? -19.174 32.756 28.172 1.00 10.41 171 THR A C 1
ATOM 1367 O O . THR A 1 171 ? -19.719 33.818 27.853 1.00 8.79 171 THR A O 1
ATOM 1374 N N . GLU A 1 172 ? -18.428 32.638 29.270 1.00 8.06 172 GLU A N 1
ATOM 1375 C CA . GLU A 1 172 ? -18.314 33.775 30.183 1.00 6.97 172 GLU A CA 1
ATOM 1376 C C . GLU A 1 172 ? -17.589 34.966 29.575 1.00 8.29 172 GLU A C 1
ATOM 1377 O O . GLU A 1 172 ? -18.003 36.111 29.769 1.00 7.55 172 GLU A O 1
ATOM 1383 N N . ALA A 1 173 ? -16.552 34.693 28.789 1.00 8.09 173 ALA A N 1
ATOM 1384 C CA . ALA A 1 173 ? -15.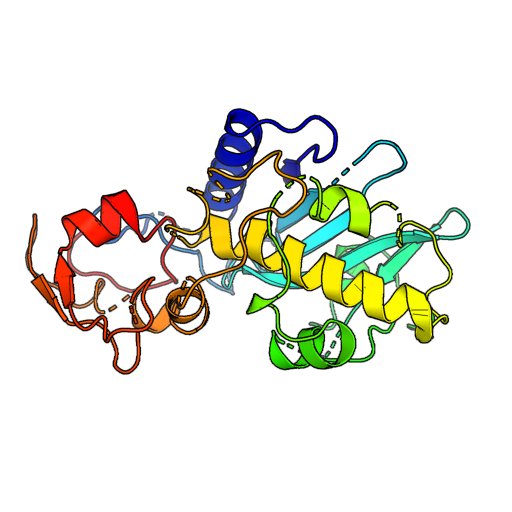794 35.764 28.145 1.00 9.04 173 ALA A CA 1
ATOM 1385 C C . ALA A 1 173 ? -16.632 36.443 27.053 1.00 8.13 173 ALA A C 1
ATOM 1386 O O . ALA A 1 173 ? -16.419 37.607 26.744 1.00 8.58 173 ALA A O 1
ATOM 1388 N N . SER A 1 174 ? -17.564 35.702 26.449 1.00 8.07 174 SER A N 1
ATOM 1389 C CA . SER A 1 174 ? -18.442 36.272 25.423 1.00 7.36 174 SER A CA 1
ATOM 1390 C C . SER A 1 174 ? -19.429 37.209 26.106 1.00 6.67 174 SER A C 1
ATOM 1391 O O . SER A 1 174 ? -19.774 38.258 25.577 1.00 8.30 174 SER A O 1
ATOM 1394 N N . ARG A 1 175 ? -19.889 36.809 27.286 1.00 6.38 175 ARG A N 1
ATOM 1395 C CA . ARG A 1 175 ? -20.838 37.610 28.050 1.00 6.34 175 ARG A CA 1
ATOM 1396 C C . ARG A 1 175 ? -20.194 38.840 28.670 1.00 6.81 175 ARG A C 1
ATOM 1397 O O . ARG A 1 175 ? -20.756 39.935 28.634 1.00 7.39 175 ARG A O 1
ATOM 1405 N N . PHE A 1 176 ? -19.006 38.641 29.235 1.00 8.21 176 PHE A N 1
ATOM 1406 C CA . PHE A 1 176 ? -18.303 39.702 29.946 1.00 7.92 176 PHE A CA 1
ATOM 1407 C C . PHE A 1 176 ? -16.958 40.130 29.394 1.00 8.16 176 PHE A C 1
ATOM 1408 O O . PHE A 1 176 ? -16.003 39.353 29.377 1.00 7.30 176 PHE A O 1
ATOM 1427 N N . TYR A 1 178 ? -15.105 42.051 30.810 1.00 7.62 178 TYR A N 1
ATOM 1428 C CA . TYR A 1 178 ? -14.219 42.022 31.972 1.00 7.42 178 TYR A CA 1
ATOM 1429 C C . TYR A 1 178 ? -13.378 40.755 31.985 1.00 7.79 178 TYR A C 1
ATOM 1430 O O . TYR A 1 178 ? -12.163 40.810 32.161 1.00 9.13 178 TYR A O 1
ATOM 1439 N N . ILE A 1 179 ? -14.037 39.615 31.812 1.00 8.37 179 ILE A N 1
ATOM 1440 C CA . ILE A 1 179 ? -13.349 38.331 31.814 1.00 7.68 179 ILE A CA 1
ATOM 1441 C C . ILE A 1 179 ? -12.472 38.174 30.570 1.00 7.97 179 ILE A C 1
ATOM 1442 O O . ILE A 1 179 ? -11.343 37.696 30.673 1.00 7.57 179 ILE A O 1
ATOM 1447 N N . GLU A 1 180 ? -12.972 38.599 29.410 1.00 6.88 180 GLU A N 1
ATOM 1448 C CA . GLU A 1 180 ? -12.187 38.521 28.177 1.00 7.13 180 GLU A CA 1
ATOM 1449 C C . GLU A 1 180 ? -10.838 39.234 28.355 1.00 9.40 180 GLU A C 1
ATOM 1450 O O . GLU A 1 180 ? -9.788 38.682 28.032 1.00 8.34 180 GLU A O 1
ATOM 1456 N N . ASN A 1 181 ? -10.881 40.460 28.871 1.00 8.41 181 ASN A N 1
ATOM 1457 C CA . ASN A 1 181 ? -9.663 41.244 29.074 1.00 9.20 181 ASN A CA 1
ATOM 1458 C C . ASN A 1 181 ? -8.698 40.683 30.116 1.00 9.81 181 ASN A C 1
ATOM 1459 O O . ASN A 1 181 ? -7.485 40.730 29.918 1.00 10.33 181 ASN A O 1
ATOM 1475 N N . VAL A 1 183 ? -8.379 37.528 30.878 1.00 7.78 183 VAL A N 1
ATOM 1476 C CA . VAL A 1 183 ? -7.803 36.336 30.264 1.00 9.37 183 VAL A CA 1
ATOM 1477 C C . VAL A 1 183 ? -6.698 36.751 29.278 1.00 10.17 183 VAL A C 1
ATOM 1478 O O . VAL A 1 183 ? -5.613 36.166 29.272 1.00 9.43 183 VAL A O 1
ATOM 1493 N N . ALA A 1 185 ? -4.897 39.403 29.364 1.00 9.86 185 ALA A N 1
ATOM 1494 C CA . ALA A 1 185 ? -3.767 39.927 30.131 1.00 10.84 185 ALA A CA 1
ATOM 1495 C C . ALA A 1 185 ? -2.798 38.847 30.616 1.00 11.56 185 ALA A C 1
ATOM 1496 O O . ALA A 1 185 ? -1.642 39.138 30.916 1.00 12.06 185 ALA A O 1
ATOM 1498 N N . LYS A 1 186 ? -3.283 37.610 30.710 1.00 10.48 186 LYS A N 1
ATOM 1499 C CA . LYS A 1 186 ? -2.477 36.475 31.158 1.00 10.68 186 LYS A CA 1
ATOM 1500 C C . LYS A 1 186 ? -2.548 35.348 30.128 1.00 11.19 186 LYS A C 1
ATOM 1501 O O . LYS A 1 186 ? -2.247 34.193 30.442 1.00 10.99 186 LYS A O 1
ATOM 1507 N N . PHE A 1 187 ? -2.864 35.710 28.886 1.00 10.64 187 PHE A N 1
ATOM 1508 C CA . PHE A 1 187 ? -3.056 34.737 27.809 1.00 9.35 187 PHE A CA 1
ATOM 1509 C C . PHE A 1 187 ? -2.069 33.595 27.683 1.00 9.52 187 PHE A C 1
ATOM 1510 O O . P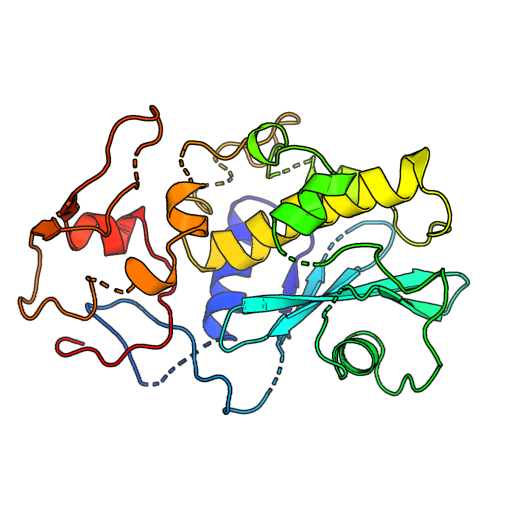HE A 1 187 ? -2.472 32.433 27.648 1.00 8.28 187 PHE A O 1
ATOM 1518 N N . ASP A 1 188 ? -0.783 33.919 27.611 1.00 9.39 188 ASP A N 1
ATOM 1519 C CA . ASP A 1 188 ? 0.232 32.890 27.454 1.00 10.33 188 ASP A CA 1
ATOM 1520 C C . ASP A 1 188 ? 0.963 32.461 28.717 1.00 10.95 188 ASP A C 1
ATOM 1521 O O . ASP A 1 188 ? 1.880 31.644 28.651 1.00 10.32 188 ASP A O 1
ATOM 1526 N N . ASP A 1 189 ? 0.551 32.991 29.865 1.00 10.05 189 ASP A N 1
ATOM 1527 C CA . ASP A 1 189 ? 1.176 32.617 31.132 1.00 11.25 189 ASP A CA 1
ATOM 1528 C C . ASP A 1 189 ? 0.704 31.231 31.582 1.00 11.27 189 ASP A C 1
ATOM 1529 O O . ASP A 1 189 ? -0.484 30.921 31.522 1.00 11.02 189 ASP A O 1
ATOM 1534 N N . ALA A 1 190 ? 1.640 30.396 32.026 1.00 12.08 190 ALA A N 1
ATOM 1535 C CA . ALA A 1 190 ? 1.322 29.037 32.468 1.00 12.85 190 ALA A CA 1
ATOM 1536 C C . ALA A 1 190 ? 0.246 29.019 33.546 1.00 13.28 190 ALA A C 1
ATOM 1537 O O . ALA A 1 190 ? -0.582 28.107 33.598 1.00 13.33 190 ALA A O 1
ATOM 1539 N N . ASN A 1 191 ? 0.263 30.042 34.393 1.00 13.70 191 ASN A N 1
ATOM 1540 C CA . ASN A 1 191 ? -0.686 30.183 35.492 1.00 15.09 191 ASN A CA 1
ATOM 1541 C C . ASN A 1 191 ? -2.062 30.630 34.998 1.00 13.50 191 ASN A C 1
ATOM 1542 O O . ASN A 1 191 ? -3.091 30.294 35.598 1.00 12.08 191 ASN A O 1
ATOM 1547 N N . GLY A 1 192 ? -2.064 31.406 33.918 1.00 10.64 192 GLY A N 1
ATOM 1548 C CA . GLY A 1 192 ? -3.306 31.919 33.376 1.00 10.37 192 GLY A CA 1
ATOM 1549 C C . GLY A 1 192 ? -3.943 32.894 34.351 1.00 10.89 192 GLY A C 1
ATOM 1550 O O . GLY A 1 192 ? -3.301 33.358 35.302 1.00 10.69 192 GLY A O 1
ATOM 1551 N N . TYR A 1 193 ? -5.202 33.232 34.098 1.00 10.21 193 TYR A N 1
ATOM 1552 C CA . TYR A 1 193 ? -5.944 34.144 34.956 1.00 9.57 193 TYR A CA 1
ATOM 1553 C C . TYR A 1 193 ? -6.919 33.354 35.815 1.00 9.17 193 TYR A C 1
ATOM 1554 O O . TYR A 1 193 ? -7.813 32.690 35.294 1.00 9.28 193 TYR A O 1
ATOM 1563 N N . GLN A 1 194 ? -6.715 33.386 37.128 1.00 9.84 194 GLN A N 1
ATOM 1564 C CA . GLN A 1 194 ? -7.614 32.691 38.045 1.00 9.78 194 GLN A CA 1
ATOM 1565 C C . GLN A 1 194 ? -8.738 33.691 38.309 1.00 10.42 194 GLN A C 1
ATOM 1566 O O . GLN A 1 194 ? -8.478 34.821 38.713 1.00 10.74 194 GLN A O 1
ATOM 1572 N N . PRO A 1 195 ? -9.995 33.304 38.026 1.00 9.62 195 PRO A N 1
ATOM 1573 C CA . PRO A 1 195 ? -11.124 34.221 38.241 1.00 9.36 195 PRO A CA 1
ATOM 1574 C C . PRO A 1 195 ? -11.216 34.865 39.621 1.00 8.74 195 PRO A C 1
ATOM 1575 O O . PRO A 1 195 ? -11.277 34.174 40.640 1.00 8.96 195 PRO A O 1
ATOM 1579 N N . ASP A 1 196 ? -11.190 36.198 39.634 1.00 7.78 196 ASP A N 1
ATOM 1580 C CA . ASP A 1 196 ? -11.280 36.963 40.871 1.00 7.77 196 ASP A CA 1
ATOM 1581 C C . ASP A 1 196 ? -12.755 37.092 41.308 1.00 8.39 196 ASP A C 1
ATOM 1582 O O . ASP A 1 196 ? -13.662 36.699 40.568 1.00 7.83 196 ASP A O 1
ATOM 1587 N N . PRO A 1 197 ? -13.007 37.663 42.502 1.00 8.69 197 PRO A N 1
ATOM 1588 C CA . PRO A 1 197 ? -14.394 37.798 42.965 1.00 8.08 197 PRO A CA 1
ATOM 1589 C C . PRO A 1 197 ? -15.339 38.552 42.036 1.00 9.01 197 PRO A C 1
ATOM 1590 O O . PRO A 1 197 ? -16.549 38.290 42.040 1.00 9.21 197 PRO A O 1
ATOM 1605 N N . ALA A 1 199 ? -15.145 38.557 38.634 1.00 7.75 199 ALA A N 1
ATOM 1606 C CA . ALA A 1 199 ? -15.440 37.629 37.551 1.00 7.45 199 ALA A CA 1
ATOM 1607 C C . ALA A 1 199 ? -16.469 36.604 38.039 1.00 6.77 199 ALA A C 1
ATOM 1608 O O . ALA A 1 199 ? -17.429 36.295 37.333 1.00 6.19 199 ALA A O 1
ATOM 1610 N N . ILE A 1 200 ? -16.271 36.100 39.257 1.00 7.12 200 ILE A N 1
ATOM 1611 C CA . ILE A 1 200 ? -17.184 35.124 39.854 1.00 6.69 200 ILE A CA 1
ATOM 1612 C C . ILE A 1 200 ? -18.572 35.749 40.013 1.00 6.91 200 ILE A C 1
ATOM 1613 O O . ILE A 1 200 ? -19.578 35.135 39.639 1.00 7.70 200 ILE A O 1
ATOM 1618 N N . SER A 1 201 ? -18.604 36.989 40.510 1.00 7.02 201 SER A N 1
ATOM 1619 C CA . SER A 1 201 ? -19.854 37.729 40.718 1.00 9.45 201 SER A CA 1
ATOM 1620 C C . SER A 1 201 ? -20.641 37.883 39.424 1.00 8.37 201 SER A C 1
ATOM 1621 O O . SER A 1 201 ? -21.855 37.666 39.394 1.00 8.81 201 SER A O 1
ATOM 1624 N N . LEU A 1 202 ? -19.936 38.254 38.360 1.00 6.78 202 LEU A N 1
ATOM 1625 C CA . LEU A 1 202 ? -20.537 38.436 37.050 1.00 7.32 202 LEU A CA 1
ATOM 1626 C C . LEU A 1 202 ? -21.121 37.124 36.549 1.00 7.95 202 LEU A C 1
ATOM 1627 O O . LEU A 1 202 ? -22.270 37.077 36.104 1.00 8.98 202 LEU A O 1
ATOM 1632 N N . GLU A 1 203 ? -20.340 36.053 36.659 1.00 7.34 203 GLU A N 1
ATOM 1633 C CA . GLU A 1 203 ? -20.780 34.731 36.225 1.00 7.35 203 GLU A CA 1
ATOM 1634 C C . GLU A 1 203 ? -22.080 34.311 36.895 1.00 6.49 203 GLU A C 1
ATOM 1635 O O . GLU A 1 203 ? -22.932 33.695 36.265 1.00 8.80 203 GLU A O 1
ATOM 1641 N N . LYS A 1 204 ? -22.233 34.668 38.165 1.00 7.09 204 LYS A N 1
ATOM 1642 C CA . LYS A 1 204 ? -23.430 34.312 38.934 1.00 9.91 204 LYS A CA 1
ATOM 1643 C C . LYS A 1 204 ? -24.582 35.300 38.754 1.00 10.05 204 LYS A C 1
ATOM 1644 O O . LYS A 1 204 ? -25.686 35.065 39.257 1.00 10.52 204 LYS A O 1
ATOM 1650 N N . ASN A 1 205 ? -24.333 36.391 38.036 1.00 8.34 205 ASN A N 1
ATOM 1651 C CA . ASN A 1 205 ? -25.343 37.427 37.873 1.00 6.87 205 ASN A CA 1
ATOM 1652 C C . ASN A 1 205 ? -25.507 37.986 36.477 1.00 6.53 205 ASN A C 1
ATOM 1653 O O . ASN A 1 205 ? -25.798 39.169 36.315 1.00 7.30 205 ASN A O 1
ATOM 1658 N N . TRP A 1 206 ? -25.395 37.124 35.473 1.00 7.07 206 TRP A N 1
ATOM 1659 C CA . TRP A 1 206 ? -25.537 37.555 34.085 1.00 7.04 206 TRP A CA 1
ATOM 1660 C C . TRP A 1 206 ? -26.909 38.183 33.828 1.00 7.20 206 TRP A C 1
ATOM 1661 O O . TRP A 1 206 ? -26.997 39.316 33.350 1.00 7.69 206 TRP A O 1
ATOM 1672 N N . ASP A 1 207 ? -27.971 37.466 34.186 1.00 7.26 207 ASP A N 1
ATOM 1673 C CA . ASP A 1 207 ? -29.323 37.973 33.966 1.00 8.25 207 ASP A CA 1
ATOM 1674 C C . ASP A 1 207 ? -29.680 39.174 34.846 1.00 7.79 207 ASP A C 1
ATOM 1675 O O . ASP A 1 207 ? -30.225 40.168 34.357 1.00 8.73 207 ASP A O 1
ATOM 1680 N N . SER A 1 208 ? -29.362 39.090 36.134 1.00 7.91 208 SER A N 1
ATOM 1681 C CA . SER A 1 208 ? -29.667 40.178 37.061 1.00 7.87 208 SER A CA 1
ATOM 1682 C C . SER A 1 208 ? -28.980 41.504 36.685 1.00 7.97 208 SER A C 1
ATOM 1683 O O . SER A 1 208 ? -29.594 42.566 36.779 1.00 7.69 208 SER A O 1
ATOM 1686 N N . VAL A 1 209 ? -27.718 41.446 36.252 1.00 7.62 209 VAL A N 1
ATOM 1687 C CA . VAL A 1 209 ? -27.006 42.656 35.848 1.00 8.01 209 VAL A CA 1
ATOM 1688 C C . VAL A 1 209 ? -27.634 43.190 34.566 1.00 8.88 209 VAL A C 1
ATOM 1689 O O . VAL A 1 209 ? -27.860 44.397 34.434 1.00 8.20 209 VAL A O 1
ATOM 1693 N N . SER A 1 210 ? -27.951 42.286 33.640 1.00 7.73 210 SER A N 1
ATOM 1694 C CA . SER A 1 210 ? -28.578 42.681 32.377 1.00 8.09 210 SER A CA 1
ATOM 1695 C C . SER A 1 210 ? -29.897 43.406 32.658 1.00 8.65 210 SER A C 1
ATOM 1696 O O . SER A 1 210 ? -30.194 44.437 32.053 1.00 10.35 210 SER A O 1
ATOM 1710 N N . VAL A 1 212 ? -30.850 45.107 35.467 1.00 11.32 212 VAL A N 1
ATOM 1711 C CA . VAL A 1 212 ? -30.760 46.430 36.095 1.00 10.27 212 VAL A CA 1
ATOM 1712 C C . VAL A 1 212 ? -30.425 47.462 35.013 1.00 10.40 212 VAL A C 1
ATOM 1713 O O . VAL A 1 212 ? -30.909 48.596 35.048 1.00 11.66 212 VAL A O 1
ATOM 1717 N N . ILE A 1 213 ? -29.630 47.047 34.026 1.00 8.21 213 ILE A N 1
ATOM 1718 C CA . ILE A 1 213 ? -29.264 47.916 32.912 1.00 8.42 213 ILE A CA 1
ATOM 1719 C C . ILE A 1 213 ? -30.517 48.207 32.086 1.00 10.33 213 ILE A C 1
ATOM 1720 O O . ILE A 1 213 ? -30.785 49.355 31.737 1.00 11.38 213 ILE A O 1
ATOM 1725 N N . ALA A 1 214 ? -31.286 47.159 31.797 1.00 10.73 214 ALA A N 1
ATOM 1726 C CA . ALA A 1 214 ? -32.516 47.273 31.015 1.00 12.62 214 ALA A CA 1
ATOM 1727 C C . ALA A 1 214 ? -33.545 48.227 31.631 1.00 13.26 214 ALA A C 1
ATOM 1728 O O . ALA A 1 214 ? -34.283 48.902 30.911 1.00 13.76 214 ALA A O 1
ATOM 1730 N N . LYS A 1 215 ? -33.612 48.253 32.958 1.00 13.99 215 LYS A N 1
ATOM 1731 C CA . LYS A 1 215 ? -34.554 49.114 33.663 1.00 16.49 215 LYS A CA 1
ATOM 1732 C C . LYS A 1 215 ? -34.197 50.607 33.668 1.00 16.00 215 LYS A C 1
ATOM 1733 O O . LYS A 1 215 ? -35.053 51.436 33.962 1.00 16.44 215 LYS A O 1
ATOM 1739 N N . VAL A 1 216 ? -32.951 50.955 33.355 1.00 13.53 216 VAL A N 1
ATOM 1740 C CA . VAL A 1 216 ? -32.542 52.361 33.341 1.00 14.07 216 VAL A CA 1
ATOM 1741 C C . VAL A 1 216 ? -33.137 53.114 32.148 1.00 14.74 216 VAL A C 1
ATOM 1742 O O . VAL A 1 216 ? -32.907 52.759 30.994 1.00 14.89 216 VAL A O 1
ATOM 1746 N N . GLY A 1 217 ? -33.932 54.137 32.448 1.00 16.69 217 GLY A N 1
ATOM 1747 C CA . GLY A 1 217 ? -34.567 54.927 31.406 1.00 18.88 217 GLY A CA 1
ATOM 1748 C C . GLY A 1 217 ? -33.734 56.101 30.931 1.00 20.24 217 GLY A C 1
ATOM 1749 O O . GLY A 1 217 ? -34.034 56.699 29.905 1.00 21.32 217 GLY A O 1
ATOM 1750 N N . THR A 1 218 ? -32.687 56.429 31.678 1.00 22.04 218 THR A N 1
ATOM 1751 C CA . THR A 1 218 ? -31.801 57.537 31.335 1.00 24.28 218 THR A CA 1
ATOM 1752 C C . THR A 1 218 ? -30.829 57.149 30.228 1.00 24.12 218 THR A C 1
ATOM 1753 O O . THR A 1 218 ? -30.246 56.063 30.257 1.00 23.98 218 THR A O 1
ATOM 1757 N N . SER A 1 219 ? -30.680 58.038 29.248 1.00 25.03 219 SER A N 1
ATOM 1758 C CA . SER A 1 219 ? -29.761 57.828 28.131 1.00 24.44 219 SER A CA 1
ATOM 1759 C C . SER A 1 219 ? -28.421 58.434 28.535 1.00 24.01 219 SER A C 1
ATOM 1760 O O . SER A 1 219 ? -28.363 59.276 29.432 1.00 24.20 219 SER A O 1
ATOM 1765 N N . GLY A 1 220 ? -27.351 58.020 27.865 1.00 23.54 220 GLY A N 1
ATOM 1766 C CA . GLY A 1 220 ? -26.034 58.530 28.202 1.00 21.35 220 GLY A CA 1
ATOM 1767 C C . GLY A 1 220 ? -25.512 57.829 29.444 1.00 20.77 220 GLY A C 1
ATOM 1768 O O . GLY A 1 220 ? -25.944 56.718 29.762 1.00 20.83 220 GLY A O 1
ATOM 1769 N N . ASP A 1 221 ? -24.607 58.484 30.164 1.00 18.40 221 ASP A N 1
ATOM 1770 C CA . ASP A 1 221 ? -24.020 57.901 31.364 1.00 15.17 221 ASP A CA 1
ATOM 1771 C C . ASP A 1 221 ? -24.848 58.190 32.608 1.00 14.33 221 ASP A C 1
ATOM 1772 O O . ASP A 1 221 ? -25.472 59.244 32.725 1.00 15.11 221 ASP A O 1
ATOM 1777 N N . SER A 1 222 ? -24.884 57.220 33.512 1.00 12.86 222 SER A N 1
ATOM 1778 C CA . SER A 1 222 ? -25.619 57.346 34.768 1.00 11.83 222 SER A CA 1
ATOM 1779 C C . SER A 1 222 ? -25.113 56.285 35.741 1.00 12.32 222 SER A C 1
ATOM 1780 O O . SER A 1 222 ? -24.327 55.412 35.358 1.00 13.68 222 SER A O 1
ATOM 1783 N N . THR A 1 223 ? -25.523 56.390 37.002 1.00 12.47 223 THR A N 1
ATOM 1784 C CA . THR A 1 223 ? -25.128 55.421 38.019 1.00 11.35 223 THR A CA 1
ATOM 1785 C C . THR A 1 223 ? -26.168 54.309 38.060 1.00 11.36 223 THR A C 1
ATOM 1786 O O . THR A 1 223 ? -27.367 54.563 38.220 1.00 11.68 223 THR A O 1
ATOM 1790 N N . VAL A 1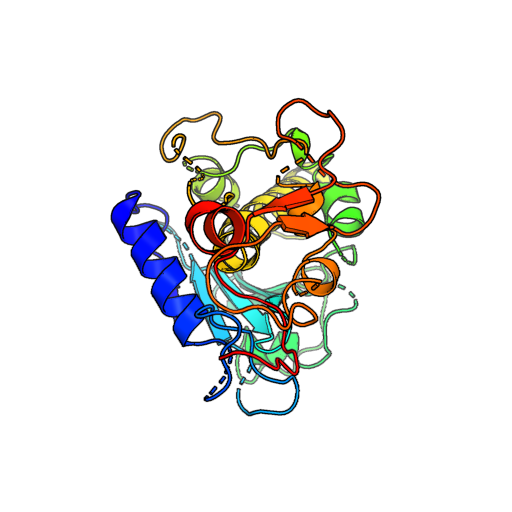 224 ? -25.708 53.079 37.885 1.00 10.63 224 VAL A N 1
ATOM 1791 C CA . VAL A 1 224 ? -26.599 51.929 37.895 1.00 10.56 224 VAL A CA 1
ATOM 1792 C C . VAL A 1 224 ? -26.419 51.177 39.212 1.00 11.51 224 VAL A C 1
ATOM 1793 O O . VAL A 1 224 ? -25.295 50.866 39.600 1.00 10.58 224 VAL A O 1
ATOM 1797 N N . THR A 1 225 ? -27.513 50.953 39.937 1.00 10.94 225 THR A N 1
ATOM 1798 C CA . THR A 1 225 ? -27.426 50.202 41.184 1.00 12.29 225 THR A CA 1
ATOM 1799 C C . THR A 1 225 ? -27.493 48.714 40.808 1.00 11.80 225 THR A C 1
ATOM 1800 O O . THR A 1 225 ? -28.424 48.246 40.137 1.00 9.49 225 THR A O 1
ATOM 1807 N N . LEU A 1 226 ? -26.433 48.000 41.152 1.00 9.03 226 LEU A N 1
ATOM 1808 C CA . LEU A 1 226 ? -26.315 46.589 40.815 1.00 9.83 226 LEU A CA 1
ATOM 1809 C C . LEU A 1 226 ? -27.115 45.648 41.712 1.00 10.32 226 LEU A C 1
ATOM 1810 O O . LEU A 1 226 ? -27.659 46.072 42.735 1.00 9.47 226 LEU A O 1
ATOM 1815 N N . PRO A 1 227 ? -27.250 44.365 41.299 1.00 10.88 227 PRO A N 1
ATOM 1816 C CA . PRO A 1 227 ? -27.987 43.401 42.124 1.00 11.06 227 PRO A CA 1
ATOM 1817 C C . PRO A 1 227 ? -27.194 43.233 43.424 1.00 12.33 227 PRO A C 1
ATOM 1818 O O . PRO A 1 227 ? -26.029 43.643 43.509 1.00 12.10 227 PRO A O 1
ATOM 1822 N N . GLY A 1 228 ? -27.814 42.644 44.438 1.00 12.31 228 GLY A N 1
ATOM 1823 C CA . GLY A 1 228 ? -27.113 42.467 45.691 1.00 12.02 228 GLY A CA 1
ATOM 1824 C C . GLY A 1 22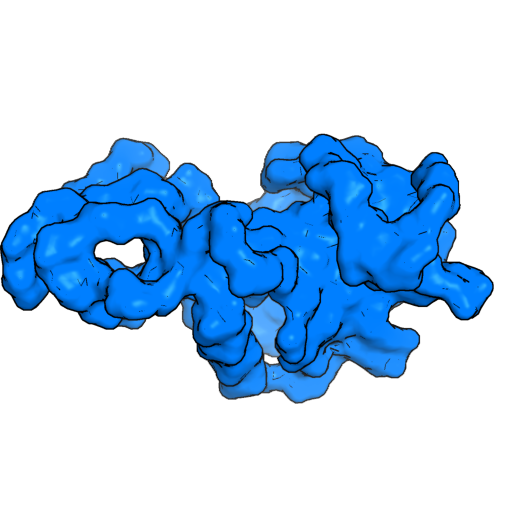8 ? -26.073 41.365 45.633 1.00 13.52 228 GLY A C 1
ATOM 1825 O O . GLY A 1 228 ? -26.094 40.503 44.752 1.00 14.48 228 GLY A O 1
ATOM 1826 N N . ASP A 1 229 ? -25.131 41.437 46.561 1.00 13.85 229 ASP A N 1
ATOM 1827 C CA . ASP A 1 229 ? -24.069 40.452 46.707 1.00 14.90 229 ASP A CA 1
ATOM 1828 C C . ASP A 1 229 ? -22.965 40.324 45.655 1.00 13.74 229 ASP A C 1
ATOM 1829 O O . ASP A 1 229 ? -22.323 39.275 45.559 1.00 14.80 229 ASP A O 1
ATOM 1834 N N . LEU A 1 230 ? -22.745 41.362 44.854 1.00 9.21 230 LEU A N 1
ATOM 1835 C CA . LEU A 1 230 ? -21.645 41.318 43.892 1.00 9.67 230 LEU A CA 1
ATOM 1836 C C . LEU A 1 230 ? -20.400 41.840 44.620 1.00 10.06 230 LEU A C 1
ATOM 1837 O O . LEU A 1 230 ? -20.507 42.643 45.549 1.00 8.65 230 LEU A O 1
ATOM 1853 N N . ASP A 1 232 ? -16.029 43.104 44.135 1.00 7.96 232 ASP A N 1
ATOM 1854 C CA . ASP A 1 232 ? -15.047 43.557 43.160 1.00 9.11 232 ASP A CA 1
ATOM 1855 C C . ASP A 1 232 ? -13.843 42.620 43.145 1.00 8.08 232 ASP A C 1
ATOM 1856 O O . ASP A 1 232 ? -13.837 41.611 43.853 1.00 8.28 232 ASP A O 1
ATOM 1861 N N . GLU A 1 233 ? -12.831 42.955 42.353 1.00 8.89 233 GLU A N 1
ATOM 1862 C CA . GLU A 1 233 ? -11.639 42.119 42.235 1.00 11.10 233 GLU A CA 1
ATOM 1863 C C . GLU A 1 233 ? -10.861 41.952 43.541 1.00 11.40 233 GLU A C 1
ATOM 1864 O O . GLU A 1 233 ? -10.034 41.047 43.663 1.00 11.56 233 GLU A O 1
ATOM 1870 N N . ASN A 1 234 ? -11.156 42.801 44.523 1.00 10.79 234 ASN A N 1
ATOM 1871 C CA . ASN A 1 234 ? -10.499 42.745 45.824 1.00 13.20 234 ASN A CA 1
ATOM 1872 C C . ASN A 1 234 ? -11.417 42.165 46.909 1.00 14.11 234 ASN A C 1
ATOM 1873 O O . ASN A 1 234 ? -11.143 42.301 48.101 1.00 15.35 234 ASN A O 1
ATOM 1878 N N . ASN A 1 235 ? -12.493 41.504 46.475 1.00 13.51 235 ASN A N 1
ATOM 1879 C CA . ASN A 1 235 ? -13.491 40.874 47.354 1.00 11.89 235 ASN A CA 1
ATOM 1880 C C . ASN A 1 235 ? -14.297 41.851 48.215 1.00 11.32 235 ASN A C 1
ATOM 1881 O O . ASN A 1 235 ? -14.842 41.469 49.245 1.00 11.43 235 ASN A O 1
ATOM 1886 N N . LYS A 1 236 ? -14.354 43.111 47.793 1.00 11.32 236 LYS A N 1
ATOM 1887 C CA . LYS A 1 236 ? -15.122 44.131 48.509 1.00 13.02 236 LYS A CA 1
ATOM 1888 C C . LYS A 1 236 ? -16.479 44.298 47.831 1.00 10.57 236 LYS A C 1
ATOM 1889 O O . LYS A 1 236 ? -16.641 43.956 46.659 1.00 10.57 236 LYS A O 1
ATOM 1895 N N . PRO A 1 237 ? -17.475 44.830 48.558 1.00 11.98 237 PRO A N 1
ATOM 1896 C CA . PRO A 1 237 ? -18.757 44.968 47.861 1.00 11.56 237 PRO A CA 1
ATOM 1897 C C . PRO A 1 237 ? -18.733 45.884 46.638 1.00 9.95 237 PRO A C 1
ATOM 1898 O O . PRO A 1 237 ? -18.085 46.933 46.637 1.00 9.86 237 PRO A O 1
ATOM 1902 N N . TRP A 1 238 ? -19.383 45.414 45.576 1.00 8.17 238 TRP A N 1
ATOM 1903 C CA . TRP A 1 238 ? -19.511 46.132 44.316 1.00 7.11 238 TRP A CA 1
ATOM 1904 C C . TRP A 1 238 ? -21.018 46.331 44.192 1.00 8.86 238 TRP A C 1
ATOM 1905 O O . TRP A 1 238 ? -21.745 45.428 43.770 1.00 9.41 238 TRP A O 1
ATOM 1916 N N . THR A 1 239 ? -21.477 47.525 44.554 1.00 8.98 239 THR A N 1
ATOM 1917 C CA . THR A 1 239 ? -22.907 47.828 44.587 1.00 8.30 239 THR A CA 1
ATOM 1918 C C . THR A 1 239 ? -23.487 48.743 43.504 1.00 9.76 239 THR A C 1
ATOM 1919 O O . THR A 1 239 ? -24.707 48.771 43.298 1.00 10.85 239 THR A O 1
ATOM 1923 N N . THR A 1 240 ? -22.638 49.542 42.867 1.00 7.40 240 THR A N 1
ATOM 1924 C CA . THR A 1 240 ? -23.084 50.411 41.784 1.00 7.57 240 THR A CA 1
ATOM 1925 C C . THR A 1 240 ? -21.979 50.471 40.737 1.00 8.96 240 THR A C 1
ATOM 1926 O O . THR A 1 240 ? -20.818 50.152 41.011 1.00 8.56 240 THR A O 1
ATOM 1930 N N . ALA A 1 241 ? -22.355 50.863 39.528 1.00 8.43 241 ALA A N 1
ATOM 1931 C CA . ALA A 1 241 ? -21.403 51.008 38.440 1.00 9.06 241 ALA A CA 1
ATOM 1932 C C . ALA A 1 241 ? -22.028 51.973 37.442 1.00 9.91 241 ALA A C 1
ATOM 1933 O O . ALA A 1 241 ? -23.257 52.066 37.345 1.00 10.23 241 ALA A O 1
ATOM 1935 N N . THR A 1 242 ? -21.199 52.729 36.733 1.00 8.91 242 THR A N 1
ATOM 1936 C CA . THR A 1 242 ? -21.745 53.659 35.751 1.00 10.89 242 THR A CA 1
ATOM 1937 C C . THR A 1 242 ? -22.097 52.900 34.480 1.00 11.43 242 THR A C 1
ATOM 1938 O O . THR A 1 242 ? -21.490 51.868 34.169 1.00 9.27 242 THR A O 1
ATOM 1942 N N . MET A 1 243 ? -23.083 53.414 33.751 1.00 11.66 243 MET A N 1
ATOM 1943 C CA . MET A 1 243 ? -23.504 52.794 32.506 1.00 12.60 243 MET A CA 1
ATOM 1944 C C . MET A 1 243 ? -22.321 52.707 31.528 1.00 11.96 243 MET A C 1
ATOM 1945 O O . MET A 1 243 ? -22.157 51.706 30.827 1.00 10.29 243 MET A O 1
ATOM 1950 N N . ASN A 1 244 ? -21.478 53.739 31.512 1.00 12.11 244 ASN A N 1
ATOM 1951 C CA . ASN A 1 244 ? -20.314 53.745 30.632 1.00 11.19 244 ASN A CA 1
ATOM 1952 C C . ASN A 1 244 ? -19.343 52.626 30.995 1.00 9.79 244 ASN A C 1
ATOM 1953 O O . ASN A 1 244 ? -18.830 51.941 30.114 1.00 10.09 244 ASN A O 1
ATOM 1958 N N . ASP A 1 245 ? -19.096 52.439 32.292 1.00 10.33 245 ASP A N 1
ATOM 1959 C CA . ASP A 1 245 ? -18.190 51.379 32.739 1.00 9.68 245 ASP A CA 1
ATOM 1960 C C . ASP A 1 245 ? -18.771 50.013 32.380 1.00 8.18 245 ASP A C 1
ATOM 1961 O O . ASP A 1 245 ? -18.057 49.114 31.953 1.00 10.10 245 ASP A O 1
ATOM 1966 N N . LEU A 1 246 ? -20.077 49.866 32.546 1.00 9.37 246 LEU A N 1
ATOM 1967 C CA . LEU A 1 246 ? -20.727 48.606 32.225 1.00 8.94 246 LEU A CA 1
ATOM 1968 C C . LEU A 1 246 ? -20.623 48.294 30.731 1.00 10.27 246 LEU A C 1
ATOM 1969 O O . LEU A 1 246 ? -20.266 47.182 30.349 1.00 10.04 246 LEU A O 1
ATOM 1974 N N . LYS A 1 247 ? -20.871 49.296 29.892 1.00 9.69 247 LYS A N 1
ATOM 1975 C CA . LYS A 1 247 ? -20.802 49.108 28.450 1.00 12.58 247 LYS A CA 1
ATOM 1976 C C . LYS A 1 247 ? -19.375 48.941 27.932 1.00 12.16 247 LYS A C 1
ATOM 1977 O O . LYS A 1 247 ? -19.119 48.129 27.049 1.00 13.15 247 LYS A O 1
ATOM 1983 N N . ASN A 1 248 ? -18.448 49.703 28.495 1.00 12.45 248 ASN A N 1
ATOM 1984 C CA . ASN A 1 248 ? -17.063 49.676 28.039 1.00 13.92 248 ASN A CA 1
ATOM 1985 C C . ASN A 1 248 ? -16.128 48.639 28.637 1.00 11.98 248 ASN A C 1
ATOM 1986 O O . ASN A 1 248 ? -15.273 48.090 27.936 1.00 14.71 248 ASN A O 1
ATOM 1991 N N . ASP A 1 249 ? -16.275 48.382 29.928 1.00 11.01 249 ASP A N 1
ATOM 1992 C CA . ASP A 1 249 ? -15.380 47.463 30.610 1.00 11.78 249 ASP A CA 1
ATOM 1993 C C . ASP A 1 249 ? -15.959 46.150 31.101 1.00 11.12 249 ASP A C 1
ATOM 1994 O O . ASP A 1 249 ? -15.224 45.178 31.274 1.00 11.13 249 ASP A O 1
ATOM 1999 N N . ILE A 1 250 ? -17.263 46.121 31.338 1.00 10.58 250 ILE A N 1
ATOM 2000 C CA . ILE A 1 250 ? -17.883 44.938 31.910 1.00 8.66 250 ILE A CA 1
ATOM 2001 C C . ILE A 1 250 ? -18.661 43.998 30.996 1.00 10.39 250 ILE A C 1
ATOM 2002 O O . ILE A 1 250 ? -18.273 42.841 30.816 1.00 10.10 250 ILE A O 1
ATOM 2007 N N . MET A 1 251 ? -19.779 44.485 30.463 1.00 9.48 251 MET A N 1
ATOM 2008 C CA . MET A 1 251 ? -20.658 43.678 29.619 1.00 7.96 251 MET A CA 1
ATOM 2009 C C . MET A 1 251 ? -20.312 43.660 28.145 1.00 9.58 251 MET A C 1
ATOM 2010 O O . MET A 1 251 ? -20.042 44.698 27.548 1.00 11.66 251 MET A O 1
ATOM 2015 N N . ALA A 1 252 ? -20.333 42.469 27.559 1.00 9.79 252 ALA A N 1
ATOM 2016 C CA . ALA A 1 252 ? -20.079 42.311 26.137 1.00 9.65 252 ALA A CA 1
ATOM 2017 C C . ALA A 1 252 ? -21.367 41.803 25.459 1.00 9.40 252 ALA A C 1
ATOM 2018 O O . ALA A 1 252 ? -21.637 42.117 24.302 1.00 10.69 252 ALA A O 1
ATOM 2020 N N . LEU A 1 253 ? -22.183 41.064 26.207 1.00 9.72 253 LEU A N 1
ATOM 2021 C CA . LEU A 1 253 ? -23.445 40.510 25.702 1.00 9.31 253 LEU A CA 1
ATOM 2022 C C . LEU A 1 253 ? -24.406 40.317 26.869 1.00 8.80 253 LEU A C 1
ATOM 2023 O O . LEU A 1 253 ? -24.102 39.588 27.807 1.00 8.99 253 LEU A O 1
ATOM 2028 N N . LEU A 1 254 ? -25.551 40.990 26.818 1.00 7.99 254 LEU A N 1
ATOM 2029 C CA . LEU A 1 254 ? -26.550 40.883 27.880 1.00 9.59 254 LEU A CA 1
ATOM 2030 C C . LEU A 1 254 ? -27.471 39.697 27.608 1.00 10.33 254 LEU A C 1
ATOM 2031 O O . LEU A 1 254 ? -27.413 39.085 26.537 1.00 9.77 254 LEU A O 1
ATOM 2036 N N . THR A 1 255 ? -28.303 39.356 28.591 1.00 10.66 255 THR A N 1
ATOM 2037 C CA . THR A 1 255 ? -29.286 38.290 28.400 1.00 10.85 255 THR A CA 1
ATOM 2038 C C . THR A 1 255 ? -30.395 38.916 27.550 1.00 11.22 255 THR A C 1
ATOM 2039 O O . THR A 1 255 ? -30.405 40.130 27.330 1.00 9.29 255 THR A O 1
ATOM 2043 N N . HIS A 1 256 ? -31.322 38.093 27.072 1.00 11.30 256 HIS A N 1
ATOM 2044 C CA . HIS A 1 256 ? -32.436 38.603 26.284 1.00 12.00 256 HIS A CA 1
ATOM 2045 C C . HIS A 1 256 ? -33.352 39.421 27.210 1.00 11.17 256 HIS A C 1
ATOM 2046 O O . HIS A 1 256 ? -33.942 38.881 28.151 1.00 12.75 256 HIS A O 1
ATOM 2053 N N . VAL A 1 257 ? -33.468 40.718 26.935 1.00 12.42 257 VAL A N 1
ATOM 2054 C CA . VAL A 1 257 ? -34.279 41.618 27.753 1.00 13.14 257 VAL A CA 1
ATOM 2055 C C . VAL A 1 257 ? -35.056 42.660 26.944 1.00 14.84 257 VAL A C 1
ATOM 2056 O O . VAL A 1 257 ? -34.690 42.971 25.807 1.00 14.53 257 VAL A O 1
ATOM 2060 N N . THR A 1 258 ? -36.158 43.152 27.516 1.00 16.62 258 THR A N 1
ATOM 2061 C CA . THR A 1 258 ? -36.942 44.222 26.887 1.00 20.75 258 THR A CA 1
ATOM 2062 C C . THR A 1 258 ? -36.274 45.462 27.459 1.00 22.74 258 THR A C 1
ATOM 2063 O O . THR A 1 258 ? -36.171 45.609 28.682 1.00 24.86 258 THR A O 1
ATOM 2067 N N . CYS A 1 259 ? -35.815 46.349 26.584 1.00 24.10 259 CYS A N 1
ATOM 2068 C CA . CYS A 1 259 ? -35.092 47.528 27.032 1.00 26.13 259 CYS A CA 1
ATOM 2069 C C . CYS A 1 259 ? -35.616 48.840 26.458 1.00 27.63 259 CYS A C 1
ATOM 2070 O O . CYS A 1 259 ? -35.699 49.009 25.242 1.00 29.19 259 CYS A O 1
ATOM 2073 N N . LYS A 1 260 ? -35.922 49.781 27.348 1.00 30.34 260 LYS A N 1
ATOM 2074 C CA . LYS A 1 260 ? -36.445 51.087 26.954 1.00 34.12 260 LYS A CA 1
ATOM 2075 C C . LYS A 1 260 ? -35.520 51.850 26.005 1.00 34.20 260 LYS A C 1
ATOM 2076 O O . LYS A 1 260 ? -35.907 52.159 24.872 1.00 36.41 260 LYS A O 1
ATOM 2082 N N . VAL A 1 261 ? -34.310 52.165 26.464 1.00 31.37 261 VAL A N 1
ATOM 2083 C CA . VAL A 1 261 ? -33.364 52.875 25.613 1.00 28.62 261 VAL A CA 1
ATOM 2084 C C . VAL A 1 261 ? -32.473 51.924 24.811 1.00 28.28 261 VAL A C 1
ATOM 2085 O O . VAL A 1 261 ? -31.874 50.985 25.350 1.00 25.88 261 VAL A O 1
ATOM 2089 N N . LYS A 1 262 ? -32.465 52.156 23.502 1.00 27.55 262 LYS A N 1
ATOM 2090 C CA . LYS A 1 262 ? -31.704 51.381 22.529 1.00 28.42 262 LYS A CA 1
ATOM 2091 C C . LYS A 1 262 ? -30.200 51.535 22.762 1.00 26.65 262 LYS A C 1
ATOM 2092 O O . LYS A 1 262 ? -29.404 50.712 22.307 1.00 25.69 262 LYS A O 1
#

B-factor: mean 14.71, std 8.12, range [2.0, 53.68]

Sequence (248 aa):
NIVFDVENATPETYSNFLTSLREAVDKLTCHGMIMATTLTEQPYVLVDLFGSGTFTLAIRRGNLYLEGYSDIYNGKCRYRIFDSESDAQETVCPGDKSKPGTQNNIPYESYKGMESKGGARTKLGLGITLKSRMGIYGKDATDQKQYQKNEAEFLLIAVQMVTEASRF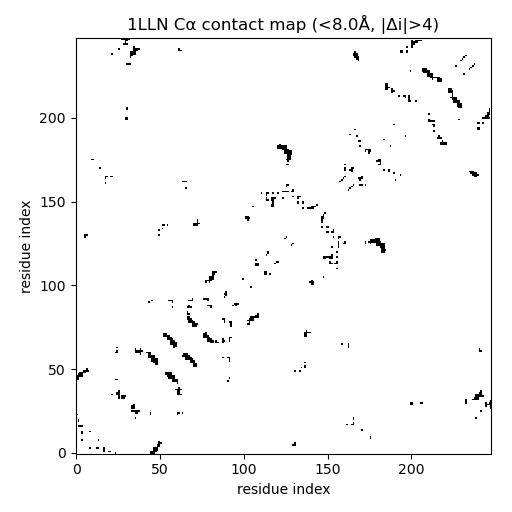YIENVAKFDDANGYQPDPAISLEKNWDSVSVIAKVGTSGDSTVTLPGDLDENNKPWTTATMNDLKNDIMALLTHVTCKVK

InterPro domains:
  IPR001574 Ribosome-inactivating protein [PF00161] (35-238)
  IPR001574 Ribosome-inactivating protein [PTHR33453] (20-241)
  IPR016138 Ribosome-inactivating protein, subdomain 1 [G3DSA:3.40.420.10] (26-200)
  IPR016139 Ribosome-inactivating protein, subdomain 2 [G3DSA:4.10.470.10] (201-287)
  IPR017988 Ribosome-inactivating protein conserved site [PS00275] (192-208)
  IPR017989 Ribosome-inactivating protein type 1/2 [PR00396] (37-50)
  IPR017989 Ribosome-inactivating protein type 1/2 [PR00396] (83-98)
  IPR017989 Ribosome-inactivating protein type 1/2 [PR00396] (152-166)
  IPR017989 Ribosome-inactivating protein type 1/2 [PR00396] (188-208)
  IPR017989 Ribosome-inactivating protein type 1/2 [PR00396] (222-239)
  IPR036041 Ribosome-inactivating protein superfamily [SSF56371] (26-284)

Foldseek 3Di:
DEEQEQAPDDLVSLVVRLVVLLVVFPVDDFLNAAAGHAQPDDDQDWYWYYDPWTKIWGARRQQRDTQWIWAAAPRATAIAGEVHDPCRRCVRHPPDPDDDDLSHYLDAHPLVGLCVQQNRLLQAAAALRLHVLCVLHNDRNNDSPPSSNSVSSNCSRCSCSHVLLSFWLSSVLCCHPPNRHHRDALSVQCVVCQAQQLCSQPDQDHDKDKRFGDPDGDRVNDDDGIDIPCCCRPHIGNYGRDDHHNHD

Solvent-accessible surface area: 11779 Å² total

Nearest PDB structures (foldseek):
  1lln-assembly1_A  TM=1.001E+00  e=2.445E-48  Phytolacca americana
  2z4u-assembly1_A  TM=8.552E-01  e=9.483E-21  Phytolacca dioica
  2z53-assembly1_A  TM=8.414E-01  e=1.073E-20  Phytolacca dioica
  2q8w-assembly1_A  TM=8.386E-01  e=1.048E-19  unclassified
  3ctk-assembly1_A  TM=8.048E-01  e=1.125E-14  unclassified

Organism: Phytolacca americana (NCBI:txid3527)

Radius of gyration: 18.3 Å; Cα contacts (8 Å, |Δi|>4): 486; chains: 1; bounding box: 38×54×35 Å